Protein AF-A0A1V8RNK0-F1 (afdb_monomer_lite)

Radius of gyration: 39.27 Å; chains: 1; bounding box: 85×107×100 Å

Structure (mmCIF, N/CA/C/O backbone):
data_AF-A0A1V8RNK0-F1
#
_entry.id   AF-A0A1V8RNK0-F1
#
loop_
_atom_site.group_PDB
_atom_site.id
_atom_site.type_symbol
_atom_site.label_atom_id
_atom_site.label_alt_id
_atom_site.label_comp_id
_atom_site.label_asym_id
_atom_site.label_entity_id
_atom_site.label_seq_id
_atom_site.pdbx_PDB_ins_code
_atom_site.Cartn_x
_atom_site.Cartn_y
_atom_site.Cartn_z
_atom_site.occupancy
_atom_site.B_iso_or_equiv
_atom_site.auth_seq_id
_atom_site.auth_comp_id
_atom_site.auth_asym_id
_atom_site.auth_atom_id
_atom_site.pdbx_PDB_model_num
ATOM 1 N N . MET A 1 1 ? 59.308 -22.711 -53.364 1.00 75.75 1 MET A N 1
ATOM 2 C CA . MET A 1 1 ? 58.172 -21.885 -52.917 1.00 75.75 1 MET A CA 1
ATOM 3 C C . MET A 1 1 ? 58.428 -20.463 -53.367 1.00 75.75 1 MET A C 1
ATOM 5 O O . MET A 1 1 ? 59.473 -19.914 -53.031 1.00 75.75 1 MET A O 1
ATOM 9 N N . THR A 1 2 ? 57.539 -19.903 -54.175 1.00 96.06 2 THR A N 1
ATOM 10 C CA . THR A 1 2 ? 57.670 -18.518 -54.645 1.00 96.06 2 THR A CA 1
ATOM 11 C C . THR A 1 2 ? 57.252 -17.533 -53.543 1.00 96.06 2 THR A C 1
ATOM 13 O O . THR A 1 2 ? 56.463 -17.893 -52.664 1.00 96.06 2 THR A O 1
ATOM 16 N N . PRO A 1 3 ? 57.738 -16.277 -53.553 1.00 95.38 3 PRO A N 1
ATOM 17 C CA . PRO A 1 3 ? 57.291 -15.261 -52.595 1.00 95.38 3 PRO A CA 1
ATOM 18 C C . PRO A 1 3 ? 55.763 -15.079 -52.569 1.00 95.38 3 PRO A C 1
ATOM 20 O O . PRO A 1 3 ? 55.179 -14.921 -51.500 1.00 95.38 3 PRO A O 1
ATOM 23 N N . ALA A 1 4 ? 55.105 -15.193 -53.728 1.00 93.94 4 ALA A N 1
ATOM 24 C CA . ALA A 1 4 ? 53.650 -15.112 -53.849 1.00 93.94 4 ALA A CA 1
ATOM 25 C C . ALA A 1 4 ? 52.923 -16.303 -53.196 1.00 93.94 4 ALA A C 1
ATOM 27 O O . ALA A 1 4 ? 51.893 -16.120 -52.551 1.00 93.94 4 ALA A O 1
ATOM 28 N N . GLU A 1 5 ? 53.458 -17.521 -53.316 1.00 94.69 5 GLU A N 1
ATOM 29 C CA . GLU A 1 5 ? 52.923 -18.698 -52.615 1.00 94.69 5 GLU A CA 1
ATOM 30 C C . GLU A 1 5 ? 53.058 -18.563 -51.097 1.00 94.69 5 GLU A C 1
ATOM 32 O O . GLU A 1 5 ? 52.161 -18.971 -50.361 1.00 94.69 5 GLU A O 1
ATOM 37 N N . ARG A 1 6 ? 54.163 -17.974 -50.623 1.00 94.88 6 ARG A N 1
ATOM 38 C CA . ARG A 1 6 ? 54.391 -17.746 -49.192 1.00 94.88 6 ARG A CA 1
ATOM 39 C C . ARG A 1 6 ? 53.397 -16.744 -48.610 1.00 94.88 6 ARG A C 1
ATOM 41 O O . ARG A 1 6 ? 52.863 -17.015 -47.541 1.00 94.88 6 ARG A O 1
ATOM 48 N N . ALA A 1 7 ? 53.113 -15.653 -49.321 1.00 94.00 7 ALA A N 1
ATOM 49 C CA . ALA A 1 7 ? 52.097 -14.681 -48.913 1.00 94.00 7 ALA A CA 1
ATOM 50 C C . ALA A 1 7 ? 50.707 -15.331 -48.791 1.00 94.00 7 ALA A C 1
ATOM 52 O O . ALA A 1 7 ? 50.087 -15.258 -47.739 1.00 94.00 7 ALA A O 1
ATOM 53 N N . ARG A 1 8 ? 50.279 -16.099 -49.805 1.00 95.44 8 ARG A N 1
ATOM 54 C CA . ARG A 1 8 ? 48.985 -16.811 -49.769 1.00 95.44 8 ARG A CA 1
ATOM 55 C C . ARG A 1 8 ? 48.878 -17.816 -48.622 1.00 95.44 8 ARG A C 1
ATOM 57 O O . ARG A 1 8 ? 47.790 -18.028 -48.092 1.00 95.44 8 ARG A O 1
ATOM 64 N N . LEU A 1 9 ? 49.982 -18.478 -48.269 1.00 96.06 9 LEU A N 1
ATOM 65 C CA . LEU A 1 9 ? 50.002 -19.410 -47.143 1.00 96.06 9 LEU A CA 1
ATOM 66 C C . LEU A 1 9 ? 49.824 -18.678 -45.807 1.00 96.06 9 LEU A C 1
ATOM 68 O O . LEU A 1 9 ? 49.093 -19.175 -44.955 1.00 96.06 9 LEU A O 1
ATOM 72 N N . ILE A 1 10 ? 50.464 -17.517 -45.646 1.00 95.94 10 ILE A N 1
ATOM 73 C CA . ILE A 1 10 ? 50.329 -16.676 -44.451 1.00 95.94 10 ILE A CA 1
ATOM 74 C C . ILE A 1 10 ? 48.885 -16.183 -44.328 1.00 95.94 10 ILE A C 1
ATOM 76 O O . ILE A 1 10 ? 48.259 -16.458 -43.310 1.00 95.94 10 ILE A O 1
ATOM 80 N N . ASP A 1 11 ? 48.313 -15.606 -45.388 1.00 96.69 11 ASP A N 1
ATOM 81 C CA . ASP A 1 11 ? 46.926 -15.115 -45.382 1.00 96.69 11 ASP A CA 1
ATOM 82 C C . ASP A 1 11 ? 45.931 -16.224 -45.005 1.00 96.69 11 ASP A C 1
ATOM 84 O O . ASP A 1 11 ? 45.007 -16.026 -44.215 1.00 96.69 11 ASP A O 1
ATOM 88 N N . LYS A 1 12 ? 46.135 -17.436 -45.541 1.00 97.31 12 LYS A N 1
ATOM 89 C CA . LYS A 1 12 ? 45.304 -18.596 -45.208 1.00 97.31 12 LYS A CA 1
ATOM 90 C C . LYS A 1 12 ? 45.423 -18.975 -43.729 1.00 97.31 12 LYS A C 1
ATOM 92 O O . LYS A 1 12 ? 44.409 -19.263 -43.096 1.00 97.31 12 LYS A O 1
ATOM 97 N N . GLN A 1 13 ? 46.638 -18.990 -43.183 1.00 97.31 13 GLN A N 1
ATOM 98 C CA . GLN A 1 13 ? 46.876 -19.318 -41.775 1.00 97.31 13 GLN A CA 1
ATOM 99 C C . GLN A 1 13 ? 46.295 -18.258 -40.836 1.00 97.31 13 GLN A C 1
ATOM 101 O O . GLN A 1 13 ? 45.690 -18.611 -39.823 1.00 97.31 13 GLN A O 1
ATOM 106 N N . GLU A 1 14 ? 46.433 -16.979 -41.181 1.00 97.31 14 GLU A N 1
ATOM 107 C CA . GLU A 1 14 ? 45.861 -15.864 -40.425 1.00 97.31 14 GLU A CA 1
ATOM 108 C C . GLU A 1 14 ? 44.333 -15.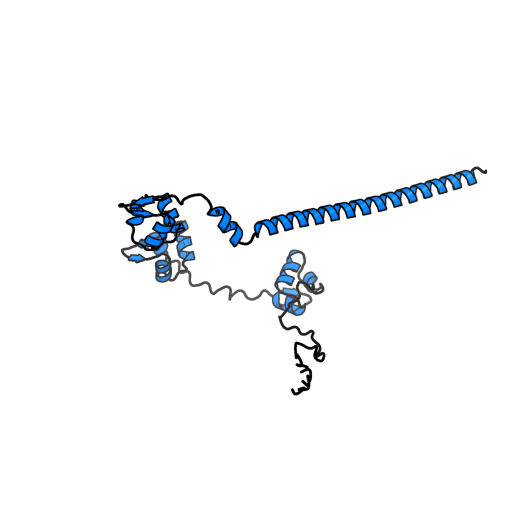936 -40.426 1.00 97.31 14 GLU A C 1
ATOM 110 O O . GLU A 1 14 ? 43.714 -15.928 -39.361 1.00 97.31 14 GLU A O 1
ATOM 115 N N . PHE A 1 15 ? 43.720 -16.155 -41.592 1.00 97.44 15 PHE A N 1
ATOM 116 C CA . PHE A 1 15 ? 42.273 -16.317 -41.703 1.00 97.44 15 PHE A CA 1
ATOM 117 C C . PHE A 1 15 ? 41.748 -17.521 -40.902 1.00 97.44 15 PHE A C 1
ATOM 119 O O . PHE A 1 15 ? 40.730 -17.428 -40.207 1.00 97.44 15 PHE A O 1
ATOM 126 N N . GLU A 1 16 ? 42.441 -18.663 -40.950 1.00 97.56 16 GLU A N 1
ATOM 127 C CA . GLU A 1 16 ? 42.082 -19.845 -40.160 1.00 97.56 16 GLU A CA 1
ATOM 128 C C . GLU A 1 16 ? 42.199 -19.583 -38.649 1.00 97.56 16 GLU A C 1
ATOM 130 O O . GLU A 1 16 ? 41.325 -20.004 -37.876 1.00 97.56 16 GLU A O 1
ATOM 135 N N . ALA A 1 17 ? 43.240 -18.860 -38.225 1.00 97.12 17 ALA A N 1
ATOM 136 C CA . ALA A 1 17 ? 43.447 -18.474 -36.834 1.00 97.12 17 ALA A CA 1
ATOM 137 C C . ALA A 1 17 ? 42.349 -17.519 -36.341 1.00 97.12 17 ALA A C 1
ATOM 139 O O . ALA A 1 17 ? 41.773 -17.751 -35.271 1.00 97.12 17 ALA A O 1
ATOM 140 N N . GLU A 1 18 ? 41.985 -16.511 -37.134 1.00 97.31 18 GLU A N 1
ATOM 141 C CA . GLU A 1 18 ? 40.892 -15.587 -36.825 1.00 97.31 18 GLU A CA 1
ATOM 142 C C . GLU A 1 18 ? 39.548 -16.314 -36.739 1.00 97.31 18 GLU A C 1
ATOM 144 O O . GLU A 1 18 ? 38.825 -16.180 -35.748 1.00 97.31 18 GLU A O 1
ATOM 149 N N . CYS A 1 19 ? 39.238 -17.181 -37.707 1.00 96.81 19 CYS A N 1
ATOM 150 C CA . CYS A 1 19 ? 38.016 -17.986 -37.693 1.00 96.81 19 CYS A CA 1
ATOM 151 C C . CYS A 1 19 ? 37.941 -18.909 -36.468 1.00 96.81 19 CYS A C 1
ATOM 153 O O . CYS A 1 19 ? 36.861 -19.168 -35.926 1.00 96.81 19 CYS A O 1
ATOM 155 N N . LYS A 1 20 ? 39.077 -19.454 -36.019 1.00 97.88 20 LYS A N 1
ATOM 156 C CA . LYS A 1 20 ? 39.148 -20.256 -34.792 1.00 97.88 20 LYS A CA 1
ATOM 157 C C . LYS A 1 20 ? 38.916 -19.393 -33.549 1.00 97.88 20 LYS A C 1
ATOM 159 O O . LYS A 1 20 ? 38.165 -19.813 -32.670 1.00 97.88 20 LYS A O 1
ATOM 164 N N . ALA A 1 21 ? 39.499 -18.196 -33.496 1.00 97.19 21 ALA A N 1
ATOM 165 C CA . ALA A 1 21 ? 39.329 -17.255 -32.390 1.00 97.19 21 ALA A CA 1
ATOM 166 C C . ALA A 1 21 ? 37.891 -16.717 -32.281 1.00 97.19 21 ALA A C 1
ATOM 168 O O . ALA A 1 21 ? 37.350 -16.590 -31.184 1.00 97.19 21 ALA A O 1
ATOM 169 N N . VAL A 1 22 ? 37.230 -16.439 -33.406 1.00 97.88 22 VAL A N 1
ATOM 170 C CA . VAL A 1 22 ? 35.822 -16.011 -33.414 1.00 97.88 22 VAL A CA 1
ATOM 171 C C . VAL A 1 22 ? 34.914 -17.137 -32.919 1.00 97.88 22 VAL A C 1
ATOM 173 O O . VAL A 1 22 ? 34.058 -16.908 -32.062 1.00 97.88 22 VAL A O 1
ATOM 176 N N . ARG A 1 23 ? 35.136 -18.375 -33.384 1.00 97.44 23 ARG A N 1
ATOM 177 C CA . ARG A 1 23 ? 34.375 -19.546 -32.917 1.00 97.44 23 ARG A CA 1
ATOM 178 C C . ARG A 1 23 ? 34.572 -19.810 -31.427 1.00 97.44 23 ARG A C 1
ATOM 180 O O . ARG A 1 23 ? 33.592 -20.074 -30.734 1.00 97.44 23 ARG A O 1
ATOM 187 N N . SER A 1 24 ? 35.799 -19.708 -30.915 1.00 97.31 24 SER A N 1
ATOM 188 C CA . SER A 1 24 ? 36.053 -19.909 -29.484 1.00 97.31 24 SER A CA 1
ATOM 189 C C . SER A 1 24 ? 35.372 -18.841 -28.626 1.00 97.31 24 SER A C 1
ATOM 191 O O . SER A 1 24 ? 34.747 -19.191 -27.627 1.00 97.31 24 SER A O 1
ATOM 193 N N . ARG A 1 25 ? 35.395 -17.568 -29.046 1.00 97.00 25 ARG A N 1
ATOM 194 C CA . ARG A 1 25 ? 34.667 -16.482 -28.364 1.00 97.00 25 ARG A CA 1
ATOM 195 C C . ARG A 1 25 ? 33.159 -16.717 -28.352 1.00 97.00 25 ARG A C 1
ATOM 197 O O . ARG A 1 25 ? 32.531 -16.547 -27.311 1.00 97.00 25 ARG A O 1
ATOM 204 N N . ALA A 1 26 ? 32.581 -17.138 -29.477 1.00 97.25 26 ALA A N 1
ATOM 205 C CA . ALA A 1 26 ? 31.154 -17.443 -29.558 1.00 97.25 26 ALA A CA 1
ATOM 206 C C . ALA A 1 26 ? 30.764 -18.580 -28.597 1.00 97.25 26 ALA A C 1
ATOM 208 O O . ALA A 1 26 ? 29.796 -18.453 -27.847 1.00 97.25 26 ALA A O 1
ATOM 209 N N . LEU A 1 27 ? 31.557 -19.656 -28.549 1.00 97.62 27 LEU A N 1
ATOM 210 C CA . LEU A 1 27 ? 31.326 -20.767 -27.622 1.00 97.62 27 LEU A CA 1
ATOM 211 C C . LEU A 1 27 ? 31.450 -20.326 -26.158 1.00 97.62 27 LEU A C 1
ATOM 213 O O . LEU A 1 27 ? 30.558 -20.617 -25.363 1.00 97.62 27 LEU A O 1
ATOM 217 N N . GLN A 1 28 ? 32.489 -19.565 -25.810 1.00 97.38 28 GLN A N 1
ATOM 218 C CA . GLN A 1 28 ? 32.661 -19.023 -24.457 1.00 97.38 28 GLN A CA 1
ATOM 219 C C . GLN A 1 28 ? 31.480 -18.143 -24.038 1.00 97.38 28 GLN A C 1
ATOM 221 O O . GLN A 1 28 ? 30.968 -18.291 -22.931 1.00 97.38 28 GLN A O 1
ATOM 226 N N . TYR A 1 29 ? 30.993 -17.283 -24.936 1.00 96.50 29 TYR A N 1
ATOM 227 C CA . TYR A 1 29 ? 29.816 -16.457 -24.677 1.00 96.50 29 TYR A CA 1
ATOM 228 C C . TYR A 1 29 ? 28.575 -17.312 -24.389 1.00 96.50 29 TYR A C 1
ATOM 230 O O . TYR A 1 29 ? 27.870 -17.070 -23.408 1.00 96.50 29 TYR A O 1
ATOM 238 N N . THR A 1 30 ? 28.320 -18.352 -25.191 1.00 96.44 30 THR A N 1
ATOM 239 C CA . THR A 1 30 ? 27.173 -19.247 -24.956 1.00 96.44 30 THR A CA 1
ATOM 240 C C . THR A 1 30 ? 27.276 -19.994 -23.626 1.00 96.44 30 THR A C 1
ATOM 242 O O . THR A 1 30 ? 26.285 -20.076 -22.903 1.00 96.44 30 THR A O 1
ATOM 245 N N . GLN A 1 31 ? 28.471 -20.466 -23.257 1.00 96.50 31 GLN A N 1
ATOM 246 C CA . GLN A 1 31 ? 28.714 -21.129 -21.974 1.00 96.50 31 GLN A CA 1
ATOM 247 C C . GLN A 1 31 ? 28.490 -20.174 -20.801 1.00 96.50 31 GLN A C 1
ATOM 249 O O . GLN A 1 31 ? 27.798 -20.523 -19.847 1.00 96.50 31 GLN A O 1
ATOM 254 N N . GLN A 1 32 ? 29.002 -18.945 -20.895 1.00 96.12 32 GLN A N 1
ATOM 255 C CA . GLN A 1 32 ? 28.801 -17.924 -19.869 1.00 96.12 32 GLN A CA 1
ATOM 256 C C . GLN A 1 32 ? 27.315 -17.583 -19.696 1.00 96.12 32 GLN A C 1
ATOM 258 O O . GLN A 1 32 ? 26.835 -17.478 -18.570 1.00 96.12 32 GLN A O 1
ATOM 263 N N . ARG A 1 33 ? 26.563 -17.457 -20.796 1.00 96.12 33 ARG A N 1
ATOM 264 C CA . ARG A 1 33 ? 25.113 -17.211 -20.753 1.00 96.12 33 ARG A CA 1
ATOM 265 C C . ARG A 1 33 ? 24.346 -18.366 -20.113 1.00 96.12 33 ARG A C 1
ATOM 267 O O . ARG A 1 33 ? 23.458 -18.115 -19.305 1.00 96.12 33 ARG A O 1
ATOM 274 N N . GLN A 1 34 ? 24.696 -19.610 -20.435 1.00 95.69 34 GLN A N 1
ATOM 275 C CA . GLN A 1 34 ? 24.091 -20.785 -19.800 1.00 95.69 34 GLN A CA 1
ATOM 276 C C . GLN A 1 34 ? 24.391 -20.835 -18.300 1.00 95.69 34 GLN A C 1
ATOM 278 O O . GLN A 1 34 ? 23.498 -21.135 -17.512 1.00 95.69 34 GLN A O 1
ATOM 283 N N . GLN A 1 35 ? 25.622 -20.512 -17.904 1.00 95.25 35 GLN A N 1
ATOM 284 C CA . GLN A 1 35 ? 26.023 -20.475 -16.502 1.00 95.25 35 GLN A CA 1
ATOM 285 C C . GLN A 1 35 ? 25.247 -19.404 -15.721 1.00 95.25 35 GLN A C 1
ATOM 287 O O . GLN A 1 35 ? 24.684 -19.706 -14.674 1.00 95.25 35 GLN A O 1
ATOM 292 N N . GLN A 1 36 ? 25.126 -18.193 -16.274 1.00 94.00 36 GLN A N 1
ATOM 293 C CA . GLN A 1 36 ? 24.323 -17.119 -15.677 1.00 94.00 36 GLN A CA 1
ATOM 294 C C . GLN A 1 36 ? 22.853 -17.517 -15.503 1.00 94.00 36 GLN A C 1
ATOM 296 O O . GLN A 1 36 ? 22.253 -17.214 -14.474 1.00 94.00 36 GLN A O 1
ATOM 301 N N . GLU A 1 37 ? 22.261 -18.201 -16.486 1.00 91.06 37 GLU A N 1
ATOM 302 C CA . GLU A 1 37 ? 20.865 -18.632 -16.376 1.00 91.06 37 GLU A CA 1
ATOM 303 C C . GLU A 1 37 ? 20.694 -19.740 -15.332 1.00 91.06 37 GLU A C 1
ATOM 305 O O . GLU A 1 37 ? 19.738 -19.708 -14.564 1.00 91.06 37 GLU A O 1
ATOM 310 N N . ARG A 1 38 ? 21.647 -20.678 -15.235 1.00 93.19 38 ARG A N 1
ATOM 311 C CA . ARG A 1 38 ? 21.655 -21.695 -14.170 1.00 93.19 38 ARG A CA 1
ATOM 312 C C . ARG A 1 38 ? 21.719 -21.059 -12.786 1.00 93.19 38 ARG A C 1
ATOM 314 O O . ARG A 1 38 ? 20.926 -21.420 -11.924 1.00 93.19 38 ARG A O 1
ATOM 321 N N . GLU A 1 39 ? 22.608 -20.089 -12.589 1.00 92.38 39 GLU A N 1
ATOM 322 C CA . GLU A 1 39 ? 22.730 -19.354 -11.323 1.00 92.38 39 GLU A CA 1
ATOM 323 C C . GLU A 1 39 ? 21.450 -18.578 -10.992 1.00 92.38 39 GLU A C 1
ATOM 325 O O . GLU A 1 39 ? 20.991 -18.582 -9.851 1.00 92.38 39 GLU A O 1
ATOM 330 N N . ARG A 1 40 ? 20.824 -17.959 -11.998 1.00 92.06 40 ARG A N 1
ATOM 331 C CA . ARG A 1 40 ? 19.547 -17.253 -11.848 1.00 92.06 40 ARG A CA 1
ATOM 332 C C . ARG A 1 40 ? 18.412 -18.200 -11.451 1.00 92.06 40 ARG A C 1
ATOM 334 O O . ARG A 1 40 ? 17.649 -17.867 -10.548 1.00 92.06 40 ARG A O 1
ATOM 341 N N . VAL A 1 41 ? 18.298 -19.360 -12.099 1.00 89.19 41 VAL A N 1
ATOM 342 C CA . VAL A 1 41 ? 17.289 -20.379 -11.765 1.00 89.19 41 VAL A CA 1
ATOM 343 C C . VAL A 1 41 ? 17.527 -20.925 -10.359 1.00 89.19 41 VAL A C 1
ATOM 345 O O . VAL A 1 41 ? 16.598 -20.937 -9.558 1.00 89.19 41 VAL A O 1
ATOM 348 N N . GLN A 1 42 ? 18.771 -21.259 -10.013 1.00 89.69 42 GLN A N 1
ATOM 349 C CA . GLN A 1 42 ? 19.124 -21.747 -8.680 1.00 89.69 42 GLN A CA 1
ATOM 350 C C . GLN A 1 42 ? 18.826 -20.708 -7.586 1.00 89.69 42 GLN A C 1
ATOM 352 O O . GLN A 1 42 ? 18.330 -21.051 -6.514 1.00 89.69 42 GLN A O 1
ATOM 357 N N . ALA A 1 43 ? 19.080 -19.423 -7.849 1.00 82.75 43 ALA A N 1
ATOM 358 C CA . ALA A 1 43 ? 18.719 -18.350 -6.927 1.00 82.75 43 ALA A CA 1
ATOM 359 C C . ALA A 1 43 ? 17.197 -18.266 -6.719 1.00 82.75 43 ALA A C 1
ATOM 361 O O . ALA A 1 43 ? 16.743 -18.077 -5.590 1.00 82.75 43 ALA A O 1
ATOM 362 N N . ILE A 1 44 ? 16.406 -18.445 -7.782 1.00 80.19 44 ILE A N 1
ATOM 363 C CA . ILE A 1 44 ? 14.941 -18.489 -7.690 1.00 80.19 44 ILE A CA 1
ATOM 364 C C . ILE A 1 44 ? 14.489 -19.704 -6.870 1.00 80.19 44 ILE A C 1
ATOM 366 O O . ILE A 1 44 ? 13.674 -19.536 -5.966 1.00 80.19 44 ILE A O 1
ATOM 370 N N . GLU A 1 45 ? 15.042 -20.892 -7.114 1.00 77.69 45 GLU A N 1
ATOM 371 C CA . GLU A 1 45 ? 14.729 -22.112 -6.354 1.00 77.69 45 GLU A CA 1
ATOM 372 C C . GLU A 1 45 ? 15.017 -21.942 -4.854 1.00 77.69 45 GLU A C 1
ATOM 374 O O . GLU A 1 45 ? 14.138 -22.173 -4.028 1.00 77.69 45 GLU A O 1
ATOM 379 N N . LEU A 1 46 ? 16.180 -21.392 -4.487 1.00 72.69 46 LEU A N 1
ATOM 380 C CA . LEU A 1 46 ? 16.522 -21.106 -3.086 1.00 72.69 46 LEU A CA 1
ATOM 381 C C . LEU A 1 46 ? 15.574 -20.086 -2.433 1.00 72.69 46 LEU A C 1
ATOM 383 O O . LEU A 1 46 ? 15.292 -20.161 -1.232 1.00 72.69 46 LEU A O 1
ATOM 387 N N . THR A 1 47 ? 15.077 -19.108 -3.194 1.00 68.12 47 THR A N 1
ATOM 388 C CA . THR A 1 47 ? 14.055 -18.181 -2.684 1.00 68.12 47 THR A CA 1
ATOM 389 C C . THR A 1 47 ? 12.687 -18.846 -2.555 1.00 68.12 47 THR A C 1
ATOM 391 O O . THR A 1 47 ? 11.988 -18.587 -1.576 1.00 68.12 47 THR A O 1
ATOM 394 N N . ALA A 1 48 ? 12.322 -19.735 -3.481 1.00 62.19 48 ALA A N 1
ATOM 395 C CA . ALA A 1 48 ? 11.081 -20.497 -3.428 1.00 62.19 48 ALA A CA 1
ATOM 396 C C . ALA A 1 48 ? 11.068 -21.448 -2.223 1.00 62.19 48 ALA A C 1
ATOM 398 O O . ALA A 1 48 ? 10.094 -21.451 -1.473 1.00 62.19 48 ALA A O 1
ATOM 399 N N . ASP A 1 49 ? 12.170 -22.145 -1.948 1.00 59.41 49 ASP A N 1
ATOM 400 C CA . ASP A 1 49 ? 12.305 -23.018 -0.778 1.00 59.41 49 ASP A CA 1
ATOM 401 C C . ASP A 1 49 ? 12.234 -22.234 0.543 1.00 59.41 49 ASP A C 1
ATOM 403 O O . ASP A 1 49 ? 11.591 -22.670 1.502 1.00 59.41 49 ASP A O 1
ATOM 407 N N . ASN A 1 50 ? 12.804 -21.024 0.595 1.00 59.03 50 ASN A N 1
ATOM 408 C CA . ASN A 1 50 ? 12.656 -20.131 1.751 1.00 59.03 50 ASN A CA 1
ATOM 409 C C . ASN A 1 50 ? 11.206 -19.650 1.954 1.00 59.03 50 ASN A C 1
ATOM 411 O O . ASN A 1 50 ? 10.747 -19.527 3.095 1.00 59.03 50 ASN A O 1
ATOM 415 N N . ILE A 1 51 ? 10.465 -19.405 0.869 1.00 57.22 51 ILE A N 1
ATOM 416 C CA . ILE A 1 51 ? 9.039 -19.043 0.919 1.00 57.22 51 ILE A CA 1
ATOM 417 C C . ILE A 1 51 ? 8.197 -20.246 1.374 1.00 57.22 51 ILE A C 1
ATOM 419 O O . ILE A 1 51 ? 7.316 -20.096 2.225 1.00 57.22 51 ILE A O 1
ATOM 423 N N . ILE A 1 52 ? 8.502 -21.449 0.882 1.00 55.75 52 ILE A N 1
ATOM 424 C CA . ILE A 1 52 ? 7.820 -22.695 1.257 1.00 55.75 52 ILE A CA 1
ATOM 425 C C . ILE A 1 52 ? 8.070 -23.026 2.738 1.00 55.75 52 ILE A C 1
ATOM 427 O O . ILE A 1 52 ? 7.123 -23.340 3.462 1.00 55.75 52 ILE A O 1
ATOM 431 N N . HIS A 1 53 ? 9.291 -22.844 3.254 1.00 51.59 53 HIS A N 1
ATOM 432 C CA . HIS A 1 53 ? 9.583 -23.031 4.682 1.00 51.59 53 HIS A CA 1
ATOM 433 C C . HIS A 1 53 ? 8.869 -22.021 5.599 1.00 51.59 53 HIS A C 1
ATOM 435 O O . HIS A 1 53 ? 8.534 -22.351 6.744 1.00 51.59 53 HIS A O 1
ATOM 441 N N . HIS A 1 54 ? 8.556 -20.814 5.114 1.00 52.03 54 HIS A N 1
ATOM 442 C CA . HIS A 1 54 ? 7.720 -19.863 5.856 1.00 52.03 54 HIS A CA 1
ATOM 443 C C . HIS A 1 54 ? 6.251 -20.310 5.964 1.00 52.03 54 HIS A C 1
ATOM 445 O O . HIS A 1 54 ? 5.578 -19.962 6.943 1.00 52.03 54 HIS A O 1
ATOM 451 N N . ASN A 1 55 ? 5.800 -21.184 5.061 1.00 53.44 55 ASN A N 1
ATOM 452 C CA . ASN A 1 55 ? 4.475 -21.808 5.030 1.00 53.44 55 ASN A CA 1
ATOM 453 C C . ASN A 1 55 ? 4.438 -23.226 5.633 1.00 53.44 55 ASN A C 1
ATOM 455 O O . ASN A 1 55 ? 3.627 -24.059 5.236 1.00 53.44 55 ASN A O 1
ATOM 459 N N . MET A 1 56 ? 5.259 -23.508 6.654 1.00 47.44 56 MET A N 1
ATOM 460 C CA . MET A 1 56 ? 5.045 -24.697 7.492 1.00 47.44 56 MET A CA 1
ATOM 461 C C . MET A 1 56 ? 3.593 -24.748 8.028 1.00 47.44 56 MET A C 1
ATOM 463 O O . MET A 1 56 ? 3.121 -23.722 8.544 1.00 47.44 56 MET A O 1
ATOM 467 N N . PRO A 1 57 ? 2.915 -25.915 7.968 1.00 50.47 57 PRO A N 1
ATOM 468 C CA . PRO A 1 57 ? 1.520 -26.074 8.375 1.00 50.47 57 PRO A CA 1
ATOM 469 C C . PRO A 1 57 ? 1.325 -25.664 9.839 1.00 50.47 57 PRO A C 1
ATOM 471 O O . PRO A 1 57 ? 2.142 -25.978 10.712 1.00 50.47 57 PRO A O 1
ATOM 474 N N . ALA A 1 58 ? 0.243 -24.926 10.099 1.00 54.25 58 ALA A N 1
ATOM 475 C CA . ALA A 1 58 ? -0.031 -24.272 11.381 1.00 54.25 58 ALA A CA 1
ATOM 476 C C . ALA A 1 58 ? 0.052 -25.230 12.590 1.00 54.25 58 ALA A C 1
ATOM 478 O O . ALA A 1 58 ? 0.556 -24.841 13.646 1.00 54.25 58 ALA A O 1
ATOM 479 N N . GLU A 1 59 ? -0.307 -26.503 12.402 1.00 51.66 59 GLU A N 1
ATOM 480 C CA . GLU A 1 59 ? -0.284 -27.543 13.440 1.00 51.66 59 GLU A CA 1
ATOM 481 C C . GLU A 1 59 ? 1.106 -27.820 14.037 1.00 51.66 59 GLU A C 1
ATOM 483 O O . GLU A 1 59 ? 1.220 -28.139 15.224 1.00 51.66 59 GLU A O 1
ATOM 488 N N . GLN A 1 60 ? 2.191 -27.676 13.265 1.00 52.50 60 GLN A N 1
ATOM 489 C CA . GLN A 1 60 ? 3.548 -27.903 13.784 1.00 52.50 60 GLN A CA 1
ATOM 490 C C . GLN A 1 60 ? 4.128 -26.664 14.485 1.00 52.50 60 GLN A C 1
ATOM 492 O O . GLN A 1 60 ? 4.919 -26.795 15.426 1.00 52.50 60 GLN A O 1
ATOM 497 N N . LYS A 1 61 ? 3.715 -25.452 14.085 1.00 50.25 61 LYS A N 1
ATOM 498 C CA . LYS A 1 61 ? 4.122 -24.199 14.751 1.00 50.25 61 LYS A CA 1
ATOM 499 C C . LYS A 1 61 ? 3.482 -24.058 16.136 1.00 50.25 61 LYS A C 1
ATOM 501 O O . LYS A 1 61 ? 4.124 -23.536 17.050 1.00 50.25 61 LYS A O 1
ATOM 506 N N . GLU A 1 62 ? 2.262 -24.554 16.317 1.00 52.00 62 GLU A N 1
ATOM 507 C CA . GLU A 1 62 ? 1.529 -24.466 17.584 1.00 52.00 62 GLU A CA 1
ATOM 508 C C . GLU A 1 62 ? 2.097 -25.409 18.660 1.00 52.00 62 GLU A C 1
ATOM 510 O O . GLU A 1 62 ? 2.313 -24.997 19.804 1.00 52.00 62 GLU A O 1
ATOM 515 N N . LYS A 1 63 ? 2.504 -26.628 18.272 1.00 52.81 63 LYS A N 1
ATOM 516 C CA . LYS A 1 63 ? 3.145 -27.596 19.184 1.00 52.81 63 LYS A CA 1
ATOM 517 C C . LYS A 1 63 ? 4.504 -27.130 19.726 1.00 52.81 63 LYS A C 1
ATOM 519 O O . LYS A 1 63 ? 4.847 -27.465 20.856 1.00 52.81 63 LYS A O 1
ATOM 524 N N . ARG A 1 64 ? 5.272 -26.319 18.981 1.00 52.66 64 ARG A N 1
ATOM 525 C CA . ARG A 1 64 ? 6.594 -25.823 19.433 1.00 52.66 64 ARG A CA 1
ATOM 526 C C . ARG A 1 64 ? 6.524 -24.563 20.303 1.00 52.66 64 ARG A C 1
ATOM 528 O O . ARG A 1 64 ? 7.423 -24.353 21.113 1.00 52.66 64 ARG A O 1
ATOM 535 N N . ARG A 1 65 ? 5.482 -23.730 20.178 1.00 54.34 65 ARG A N 1
ATOM 536 C CA . ARG A 1 65 ? 5.351 -22.487 20.973 1.00 54.34 65 ARG A CA 1
ATOM 537 C C . ARG A 1 65 ? 4.811 -22.720 22.390 1.00 54.34 65 ARG A C 1
ATOM 539 O O . ARG A 1 65 ? 5.097 -21.912 23.269 1.00 54.34 65 ARG A O 1
ATOM 546 N N . ASN A 1 66 ? 4.112 -23.833 22.624 1.00 53.34 66 ASN A N 1
ATOM 547 C CA . ASN A 1 66 ? 3.446 -24.127 23.901 1.00 53.34 66 ASN A CA 1
ATOM 548 C C . ASN A 1 66 ? 4.174 -25.129 24.815 1.00 53.34 66 ASN A C 1
ATOM 550 O O . ASN A 1 66 ? 3.738 -25.348 25.942 1.00 53.34 66 ASN A O 1
ATOM 554 N N . ALA A 1 67 ? 5.296 -25.714 24.395 1.00 50.69 67 ALA A N 1
ATOM 555 C CA . ALA A 1 67 ? 5.891 -26.858 25.093 1.00 50.69 67 ALA A CA 1
ATOM 556 C C . ALA A 1 67 ? 6.793 -26.527 26.307 1.00 50.69 67 ALA A C 1
ATOM 558 O O . ALA A 1 67 ? 7.608 -27.362 26.687 1.00 50.69 67 ALA A O 1
ATOM 559 N N . GLY A 1 68 ? 6.690 -25.356 26.955 1.00 55.91 68 GLY A N 1
ATOM 560 C CA . GLY A 1 68 ? 7.521 -25.164 28.161 1.00 55.91 68 GLY A CA 1
ATOM 561 C C . GLY A 1 68 ? 7.440 -23.870 28.963 1.00 55.91 68 GLY A C 1
ATOM 562 O O . GLY A 1 68 ? 7.925 -23.848 30.093 1.00 55.91 68 GLY A O 1
ATOM 563 N N . ARG A 1 69 ? 6.829 -22.788 28.466 1.00 59.03 69 ARG A N 1
ATOM 564 C CA . ARG A 1 69 ? 6.643 -21.577 29.286 1.00 59.03 69 ARG A CA 1
ATOM 565 C C . ARG A 1 69 ? 5.243 -21.559 29.876 1.00 59.03 69 ARG A C 1
ATOM 567 O O . ARG A 1 69 ? 4.277 -21.278 29.175 1.00 59.03 69 ARG A O 1
ATOM 574 N N . LYS A 1 70 ? 5.143 -21.827 31.182 1.00 69.62 70 LYS A N 1
ATOM 575 C CA . LYS A 1 70 ? 3.916 -21.573 31.947 1.00 69.62 70 LYS A CA 1
ATOM 576 C C . LYS A 1 70 ? 3.526 -20.107 31.741 1.00 69.62 70 LYS A C 1
ATOM 578 O O . LYS A 1 70 ? 4.347 -19.214 31.952 1.00 69.62 70 LYS A O 1
ATOM 583 N N . ALA A 1 71 ? 2.299 -19.865 31.286 1.00 73.62 71 ALA A N 1
ATOM 584 C CA . ALA A 1 71 ? 1.805 -18.515 31.056 1.00 73.62 71 ALA A CA 1
ATOM 585 C C . ALA A 1 71 ? 1.874 -17.703 32.360 1.00 73.62 71 ALA A C 1
ATOM 587 O O . ALA A 1 71 ? 1.432 -18.169 33.412 1.00 73.62 71 ALA A O 1
ATOM 588 N N . LYS A 1 72 ? 2.442 -16.492 32.293 1.00 83.62 72 LYS A N 1
ATOM 589 C CA . LYS A 1 72 ? 2.563 -15.597 33.450 1.00 83.62 72 LYS A CA 1
ATOM 590 C C . LYS A 1 72 ? 1.166 -15.273 33.991 1.00 83.62 72 LYS A C 1
ATOM 592 O O . LYS A 1 72 ? 0.305 -14.796 33.250 1.00 83.62 72 LYS A O 1
ATOM 597 N N . GLN A 1 73 ? 0.946 -15.568 35.269 1.00 90.19 73 GLN A N 1
ATOM 598 C CA . GLN A 1 73 ? -0.304 -15.262 35.958 1.00 90.19 73 GLN A CA 1
ATOM 599 C C . GLN A 1 73 ? -0.245 -13.864 36.571 1.00 90.19 73 GLN A C 1
ATOM 601 O O . GLN A 1 73 ? 0.814 -13.396 36.989 1.00 90.19 73 GLN A O 1
ATOM 606 N N . HIS A 1 74 ? -1.396 -13.207 36.608 1.00 89.69 74 HIS A N 1
ATOM 607 C CA . HIS A 1 74 ? -1.587 -11.899 37.207 1.00 89.69 74 HIS A CA 1
ATOM 608 C C . HIS A 1 74 ? -2.724 -11.980 38.222 1.00 89.69 74 HIS A C 1
ATOM 610 O O . HIS A 1 74 ? -3.831 -12.412 37.882 1.00 89.69 74 HIS A O 1
ATOM 616 N N . THR A 1 75 ? -2.436 -11.569 39.454 1.00 93.31 75 THR A N 1
ATOM 617 C CA . THR A 1 75 ? -3.372 -11.608 40.579 1.00 93.31 75 THR A CA 1
ATOM 618 C C . THR A 1 75 ? -3.990 -10.235 40.800 1.00 93.31 75 THR A C 1
ATOM 620 O O . THR A 1 75 ? -3.268 -9.255 40.973 1.00 93.31 75 THR A O 1
ATOM 623 N N . VAL A 1 76 ? -5.320 -10.164 40.813 1.00 89.38 76 VAL A N 1
ATOM 624 C CA . VAL A 1 76 ? -6.094 -8.975 41.204 1.00 89.38 76 VAL A CA 1
ATOM 625 C C . VAL A 1 76 ? -7.240 -9.439 42.093 1.00 89.38 76 VAL A C 1
ATOM 627 O O . VAL A 1 76 ? -7.929 -10.396 41.748 1.00 89.38 76 VAL A O 1
ATOM 630 N N . ASN A 1 77 ? -7.429 -8.785 43.243 1.00 84.19 77 ASN A N 1
ATOM 631 C CA . ASN A 1 77 ? -8.492 -9.094 44.211 1.00 84.19 77 ASN A CA 1
ATOM 632 C C . ASN A 1 77 ? -8.554 -10.584 44.610 1.00 84.19 77 ASN A C 1
ATOM 634 O O . ASN A 1 77 ? -9.627 -11.172 44.690 1.00 84.19 77 ASN A O 1
ATOM 638 N N . GLY A 1 78 ? -7.393 -11.221 44.801 1.00 85.75 78 GLY A N 1
ATOM 639 C CA . GLY A 1 78 ? -7.295 -12.636 45.185 1.00 85.75 78 GLY A CA 1
ATOM 640 C C . GLY A 1 78 ? -7.522 -13.642 44.049 1.00 85.75 78 GLY A C 1
ATOM 641 O O . GLY A 1 78 ? -7.352 -14.839 44.257 1.00 85.75 78 GLY A O 1
ATOM 642 N N . VAL A 1 79 ? -7.843 -13.185 42.836 1.00 87.94 79 VAL A N 1
ATOM 643 C CA . VAL A 1 79 ? -8.039 -14.047 41.665 1.00 87.94 79 VAL A CA 1
ATOM 644 C C . VAL A 1 79 ? -6.801 -13.986 40.773 1.00 87.94 79 VAL A C 1
ATOM 646 O O . VAL A 1 79 ? -6.415 -12.913 40.314 1.00 87.94 79 VAL A O 1
ATOM 649 N N . SER A 1 80 ? -6.182 -15.137 40.503 1.00 91.19 80 SER A N 1
ATOM 650 C CA . SER A 1 80 ? -5.022 -15.264 39.608 1.00 91.19 80 SER A CA 1
ATOM 651 C C . SER A 1 80 ? -5.441 -15.826 38.252 1.00 91.19 80 SER A C 1
ATOM 653 O O . SER A 1 80 ? -5.909 -16.959 38.161 1.00 91.19 80 SER A O 1
ATOM 655 N N . ARG A 1 81 ? -5.261 -15.049 37.180 1.00 92.06 81 ARG A N 1
ATOM 656 C CA . ARG A 1 81 ? -5.536 -15.474 35.793 1.00 92.06 81 ARG A CA 1
ATOM 657 C C . ARG A 1 81 ? -4.387 -15.074 34.874 1.00 92.06 81 ARG A C 1
ATOM 659 O O . ARG A 1 81 ? -3.605 -14.177 35.185 1.00 92.06 81 ARG A O 1
ATOM 666 N N . THR A 1 82 ? -4.270 -15.728 33.723 1.00 93.12 82 THR A N 1
ATOM 667 C CA . THR A 1 82 ? -3.426 -15.220 32.630 1.00 93.12 82 THR A CA 1
ATOM 668 C C . THR A 1 82 ? -4.036 -13.930 32.075 1.00 93.12 82 THR A C 1
ATOM 670 O O . THR A 1 82 ? -5.223 -13.674 32.269 1.00 93.12 82 THR A O 1
ATOM 673 N N . LEU A 1 83 ? -3.261 -13.115 31.352 1.00 92.38 83 LEU A N 1
ATOM 674 C CA . LEU A 1 83 ? -3.828 -11.941 30.670 1.00 92.38 83 LEU A CA 1
ATOM 675 C C . LEU A 1 83 ? -4.961 -12.326 29.711 1.00 92.38 83 LEU A C 1
ATOM 677 O O . LEU A 1 83 ? -5.966 -11.631 29.658 1.00 92.38 83 LEU A O 1
ATOM 681 N N . GLN A 1 84 ? -4.837 -13.459 29.014 1.00 87.75 84 GLN A N 1
ATOM 682 C CA . GLN A 1 84 ? -5.925 -13.985 28.191 1.00 87.75 84 GLN A CA 1
ATOM 683 C C . GLN A 1 84 ? -7.170 -14.275 29.041 1.00 87.75 84 GLN A C 1
ATOM 685 O O . GLN A 1 84 ? -8.238 -13.757 28.746 1.00 87.75 84 GLN A O 1
ATOM 690 N N . GLY A 1 85 ? -7.017 -14.986 30.162 1.00 87.62 85 GLY A N 1
ATOM 691 C CA . GLY A 1 85 ? -8.136 -15.283 31.057 1.00 87.62 85 GLY A CA 1
ATOM 692 C C . GLY A 1 85 ? -8.765 -14.043 31.705 1.00 87.62 85 GLY A C 1
ATOM 693 O O . GLY A 1 85 ? -9.951 -14.063 32.025 1.00 87.62 85 GLY A O 1
ATOM 694 N N . TRP A 1 86 ? -8.002 -12.961 31.894 1.00 91.19 86 TRP A N 1
ATOM 695 C CA . TRP A 1 86 ? -8.544 -11.657 32.290 1.00 91.19 86 TRP A CA 1
ATOM 696 C C . TRP A 1 86 ? -9.320 -10.982 31.159 1.00 91.19 86 TRP A C 1
ATOM 698 O O . TRP A 1 86 ? -10.361 -10.391 31.422 1.00 91.19 86 TRP A O 1
ATOM 708 N N . ALA A 1 87 ? -8.850 -11.074 29.914 1.00 88.38 87 ALA A N 1
ATOM 709 C CA . ALA A 1 87 ? -9.552 -10.526 28.756 1.00 88.38 87 ALA A CA 1
ATOM 710 C C . ALA A 1 87 ? -10.911 -11.218 28.563 1.00 88.38 87 ALA A C 1
ATOM 712 O O . ALA A 1 87 ? -11.931 -10.538 28.455 1.00 88.38 87 ALA A O 1
ATOM 713 N N . ASP A 1 88 ? -10.922 -12.551 28.653 1.00 84.19 88 ASP A N 1
ATOM 714 C CA . ASP A 1 88 ? -12.132 -13.370 28.549 1.00 84.19 88 ASP A CA 1
ATOM 715 C C . ASP A 1 88 ? -13.114 -13.058 29.693 1.00 84.19 88 ASP A C 1
ATOM 717 O O . ASP A 1 88 ? -14.298 -12.836 29.451 1.00 84.19 88 ASP A O 1
ATOM 721 N N . HIS A 1 89 ? -12.623 -12.945 30.936 1.00 84.88 89 HIS A N 1
ATOM 722 C CA . HIS A 1 89 ? -13.443 -12.568 32.097 1.00 84.88 89 HIS A CA 1
ATOM 723 C C . HIS A 1 89 ? -14.068 -11.171 31.961 1.00 84.88 89 HIS A C 1
ATOM 725 O O . HIS A 1 89 ? -15.180 -10.936 32.425 1.00 84.88 89 HIS A O 1
ATOM 731 N N . LEU A 1 90 ? -13.354 -10.231 31.338 1.00 84.31 90 LEU A N 1
ATOM 732 C CA . LEU A 1 90 ? -13.821 -8.861 31.117 1.00 84.31 90 LEU A CA 1
ATOM 733 C C . LEU A 1 90 ? -14.644 -8.703 29.828 1.00 84.31 90 LEU A C 1
ATOM 735 O O . LEU A 1 90 ? -15.094 -7.594 29.541 1.00 84.31 90 LEU A O 1
ATOM 739 N N . GLY A 1 91 ? -14.813 -9.763 29.030 1.00 82.88 91 GLY A N 1
ATOM 740 C CA . GLY A 1 91 ? -15.523 -9.703 27.750 1.00 82.88 91 GLY A CA 1
ATOM 741 C C . GLY A 1 91 ? -14.868 -8.772 26.721 1.00 82.88 91 GLY A C 1
ATOM 742 O O . GLY A 1 91 ? -15.554 -8.201 25.872 1.00 82.88 91 GLY A O 1
ATOM 743 N N . ILE A 1 92 ? -13.549 -8.569 26.799 1.00 84.81 92 ILE A N 1
ATOM 744 C CA . ILE A 1 92 ? -12.781 -7.724 25.873 1.00 84.81 92 ILE A CA 1
ATOM 745 C C . ILE A 1 92 ? -11.717 -8.547 25.154 1.00 84.81 92 ILE A C 1
ATOM 747 O O . ILE A 1 92 ? -11.265 -9.576 25.640 1.00 84.81 92 ILE A O 1
ATOM 751 N N . THR A 1 93 ? -11.260 -8.075 23.994 1.00 87.50 93 THR A N 1
ATOM 752 C CA . THR A 1 93 ? -10.160 -8.755 23.297 1.00 87.50 93 THR A CA 1
ATOM 753 C C . THR A 1 93 ? -8.850 -8.624 24.079 1.00 87.50 93 THR A C 1
ATOM 755 O O . THR A 1 93 ? -8.604 -7.603 24.733 1.00 87.50 93 THR A O 1
ATOM 758 N N . TYR A 1 94 ? -7.961 -9.612 23.935 1.00 89.19 94 TYR A N 1
ATOM 759 C CA . TYR A 1 94 ? -6.600 -9.554 24.480 1.00 89.19 94 TYR A CA 1
ATOM 760 C C . TYR A 1 94 ? -5.879 -8.255 24.095 1.00 89.19 94 TYR A C 1
ATOM 762 O O . TYR A 1 94 ? -5.253 -7.614 24.936 1.00 89.19 94 TYR A O 1
ATOM 770 N N . GLN A 1 95 ? -6.028 -7.810 22.842 1.00 88.31 95 GLN A N 1
ATOM 771 C CA . GLN A 1 95 ? -5.404 -6.584 22.343 1.00 88.31 95 GLN A CA 1
ATOM 772 C C . GLN A 1 95 ? -5.943 -5.328 23.043 1.00 88.31 95 GLN A C 1
ATOM 774 O O . GLN A 1 95 ? -5.181 -4.409 23.358 1.00 88.31 95 GLN A O 1
ATOM 779 N N . THR A 1 96 ? -7.249 -5.282 23.319 1.00 85.19 96 THR A N 1
ATOM 780 C CA . THR A 1 96 ? -7.867 -4.204 24.101 1.00 85.19 96 THR A CA 1
ATOM 781 C C . THR A 1 96 ? -7.311 -4.181 25.523 1.00 85.19 96 THR A C 1
ATOM 783 O O . THR A 1 96 ? -6.907 -3.115 25.988 1.00 85.19 96 THR A O 1
ATOM 786 N N . LEU A 1 97 ? -7.225 -5.338 26.191 1.00 89.69 97 LEU A N 1
ATOM 787 C CA . LEU A 1 97 ? -6.630 -5.450 27.527 1.00 89.69 97 LEU A CA 1
ATOM 788 C C . LEU A 1 97 ? -5.160 -5.002 27.523 1.00 89.69 97 LEU A C 1
ATOM 790 O O . LEU A 1 97 ? -4.770 -4.162 28.329 1.00 89.69 97 LEU A O 1
ATOM 794 N N . HIS A 1 98 ? -4.365 -5.491 26.570 1.00 90.31 98 HIS A N 1
ATOM 795 C CA . HIS A 1 98 ? -2.955 -5.135 26.414 1.00 90.31 98 HIS A CA 1
ATOM 796 C C . HIS A 1 98 ? -2.759 -3.627 26.186 1.00 90.31 98 HIS A C 1
ATOM 798 O O . HIS A 1 98 ? -1.847 -3.021 26.740 1.00 90.31 98 HIS A O 1
ATOM 804 N N . THR A 1 99 ? -3.637 -2.994 25.405 1.00 88.12 99 THR A N 1
ATOM 805 C CA . THR A 1 99 ? -3.590 -1.544 25.162 1.00 88.12 99 THR A CA 1
ATOM 806 C C . THR A 1 99 ? -3.919 -0.752 26.426 1.00 88.12 99 THR A C 1
ATOM 808 O O . THR A 1 99 ? -3.234 0.224 26.719 1.00 88.12 99 THR A O 1
ATOM 811 N N . ARG A 1 100 ? -4.918 -1.187 27.208 1.00 87.62 100 ARG A N 1
ATOM 812 C CA . ARG A 1 100 ? -5.261 -0.566 28.500 1.00 87.62 100 ARG A CA 1
ATOM 813 C C . ARG A 1 100 ? -4.110 -0.673 29.509 1.00 87.62 100 ARG A C 1
ATOM 815 O O . ARG A 1 100 ? -3.845 0.289 30.217 1.00 87.62 100 ARG A O 1
ATOM 822 N N . LEU A 1 101 ? -3.383 -1.791 29.516 1.00 90.62 101 LEU A N 1
ATOM 823 C CA . LEU A 1 101 ? -2.226 -2.007 30.394 1.00 90.62 101 LEU A CA 1
ATOM 824 C C . LEU A 1 101 ? -0.993 -1.153 30.051 1.00 90.62 101 LEU A C 1
ATOM 826 O O . LEU A 1 101 ? -0.065 -1.095 30.851 1.00 90.62 101 LEU A O 1
ATOM 830 N N . LYS A 1 102 ? -0.962 -0.468 28.897 1.00 89.12 102 LYS A N 1
ATOM 831 C CA . LYS A 1 102 ? 0.112 0.495 28.591 1.00 89.12 102 LYS A CA 1
ATOM 832 C C . LYS A 1 102 ? 0.033 1.761 29.443 1.00 89.12 102 LYS A C 1
ATOM 834 O O . LYS A 1 102 ? 1.047 2.423 29.623 1.00 89.12 102 LYS A O 1
ATOM 839 N N . THR A 1 103 ? -1.162 2.117 29.910 1.00 80.81 103 THR A N 1
ATOM 840 C CA . THR A 1 103 ? -1.417 3.376 30.626 1.00 80.81 103 THR A CA 1
ATOM 841 C C . THR A 1 103 ? -2.037 3.180 32.006 1.00 80.81 103 THR A C 1
ATOM 843 O O . THR A 1 103 ? -2.154 4.154 32.741 1.00 80.81 103 THR A O 1
ATOM 846 N N . ARG A 1 104 ? -2.451 1.956 32.360 1.00 86.00 104 ARG A N 1
ATOM 847 C CA . ARG A 1 104 ? -3.179 1.637 33.597 1.00 86.00 104 ARG A CA 1
ATOM 848 C C . ARG A 1 104 ? -2.705 0.336 34.223 1.00 86.00 104 ARG A C 1
ATOM 850 O O . ARG A 1 104 ? -2.188 -0.546 33.535 1.00 86.00 104 ARG A O 1
ATOM 857 N N . THR A 1 105 ? -2.948 0.184 35.521 1.00 91.00 105 THR A N 1
ATOM 858 C CA . THR A 1 105 ? -2.701 -1.080 36.228 1.00 91.00 105 THR A CA 1
ATOM 859 C C . THR A 1 105 ? -3.809 -2.101 35.953 1.00 91.00 105 THR A C 1
ATOM 861 O O . THR A 1 105 ? -4.934 -1.754 35.596 1.00 91.00 105 THR A O 1
ATOM 864 N N . LEU A 1 106 ? -3.524 -3.397 36.125 1.00 88.62 106 LEU A N 1
ATOM 865 C CA . LEU A 1 106 ? -4.532 -4.440 35.896 1.00 88.62 106 LEU A CA 1
ATOM 866 C C . LEU A 1 106 ? -5.739 -4.303 36.841 1.00 88.62 106 LEU A C 1
ATOM 868 O O . LEU A 1 106 ? -6.862 -4.558 36.417 1.00 88.62 106 LEU A O 1
ATOM 872 N N . ALA A 1 107 ? -5.521 -3.849 38.079 1.00 87.81 107 ALA A N 1
ATOM 873 C CA . ALA A 1 107 ? -6.592 -3.587 39.039 1.00 87.81 107 ALA A CA 1
ATOM 874 C C . ALA A 1 107 ? -7.553 -2.494 38.546 1.00 87.81 107 ALA A C 1
ATOM 876 O O . ALA A 1 107 ? -8.767 -2.688 38.573 1.00 87.81 107 ALA A O 1
ATOM 877 N N . GLU A 1 108 ? -7.019 -1.393 38.011 1.00 86.00 108 GLU A N 1
ATOM 878 C CA . GLU A 1 108 ? -7.830 -0.334 37.400 1.00 86.00 108 GLU A CA 1
ATOM 879 C C . GLU A 1 108 ? -8.627 -0.853 36.206 1.00 86.00 108 GLU A C 1
ATOM 881 O O . GLU A 1 108 ? -9.803 -0.534 36.072 1.00 86.00 108 GLU A O 1
ATOM 886 N N . VAL A 1 109 ? -8.012 -1.670 35.344 1.00 85.88 109 VAL A N 1
ATOM 887 C CA . VAL A 1 109 ? -8.679 -2.189 34.141 1.00 85.88 109 VAL A CA 1
ATOM 888 C C . VAL A 1 109 ? -9.832 -3.133 34.480 1.00 85.88 109 VAL A C 1
ATOM 890 O O . VAL A 1 109 ? -10.855 -3.086 33.798 1.00 85.88 109 VAL A O 1
ATOM 893 N N . VAL A 1 110 ? -9.687 -3.954 35.524 1.00 85.62 110 VAL A N 1
ATOM 894 C CA . VAL A 1 110 ? -10.745 -4.857 36.008 1.00 85.62 110 VAL A CA 1
ATOM 895 C C . VAL A 1 110 ? -11.926 -4.083 36.598 1.00 85.62 110 VAL A C 1
ATOM 897 O O . VAL A 1 110 ? -13.064 -4.521 36.465 1.00 85.62 110 VAL A O 1
ATOM 900 N N . ALA A 1 111 ? -11.677 -2.917 37.196 1.00 83.56 111 ALA A N 1
ATOM 901 C CA . ALA A 1 111 ? -12.720 -2.043 37.728 1.00 83.56 111 ALA A CA 1
ATOM 902 C C . ALA A 1 111 ? -13.459 -1.225 36.646 1.00 83.56 111 ALA A C 1
ATOM 904 O O . ALA A 1 111 ? -14.445 -0.553 36.953 1.00 83.56 111 ALA A O 1
ATOM 905 N N . MET A 1 112 ? -13.010 -1.250 35.383 1.00 75.12 112 MET A N 1
ATOM 906 C CA . MET A 1 112 ? -13.673 -0.514 34.303 1.00 75.12 112 MET A CA 1
ATOM 907 C C . MET A 1 112 ? -14.876 -1.288 33.745 1.00 75.12 112 MET A C 1
ATOM 909 O O . MET A 1 112 ? -14.770 -2.494 33.514 1.00 75.12 112 MET A O 1
ATOM 913 N N . PRO A 1 113 ? -15.984 -0.608 33.399 1.00 64.50 113 PRO A N 1
ATOM 914 C CA . PRO A 1 113 ? -17.105 -1.253 32.727 1.00 64.50 113 PRO A CA 1
ATOM 915 C C . PRO A 1 113 ? -16.671 -1.850 31.379 1.00 64.50 113 PRO A C 1
ATOM 917 O O . PRO A 1 113 ? -15.929 -1.234 30.599 1.00 64.50 113 PRO A O 1
ATOM 920 N N . ALA A 1 114 ? -17.144 -3.067 31.106 1.00 56.53 114 ALA A N 1
ATOM 921 C CA . ALA A 1 114 ? -16.931 -3.793 29.860 1.00 56.53 114 ALA A CA 1
ATOM 922 C C . ALA A 1 114 ? -17.725 -3.135 28.720 1.00 56.53 114 ALA A C 1
ATOM 924 O O . ALA A 1 114 ? -18.800 -3.571 28.328 1.00 56.53 114 ALA A O 1
ATOM 925 N N . GLY A 1 115 ? -17.203 -2.026 28.205 1.00 58.44 115 GLY A N 1
ATOM 926 C CA . GLY A 1 115 ? -17.733 -1.351 27.034 1.00 58.44 115 GLY A CA 1
ATOM 927 C C . GLY A 1 115 ? -16.601 -0.907 26.127 1.00 58.44 115 GLY A C 1
ATOM 928 O O . GLY A 1 115 ? -15.535 -0.480 26.588 1.00 58.44 115 GLY A O 1
ATOM 929 N N . ARG A 1 116 ? -16.834 -0.969 24.812 1.00 55.12 116 ARG A N 1
ATOM 930 C CA . ARG A 1 116 ? -16.125 -0.081 23.894 1.00 55.12 116 ARG A CA 1
ATOM 931 C C . ARG A 1 116 ? -16.461 1.330 24.357 1.00 55.12 116 ARG A C 1
ATOM 933 O O . ARG A 1 116 ? -17.582 1.786 24.163 1.00 55.12 116 ARG A O 1
ATOM 940 N N . CYS A 1 117 ? -15.507 2.006 24.982 1.00 50.09 117 CYS A N 1
ATOM 941 C CA . CYS A 1 117 ? -15.530 3.452 25.077 1.00 50.09 117 CYS A CA 1
ATOM 942 C C . CYS A 1 117 ? -15.434 3.977 23.641 1.00 50.09 117 CYS A C 1
ATOM 944 O O . CYS A 1 117 ? -14.354 4.264 23.135 1.00 50.09 117 CYS A O 1
ATOM 946 N N . MET A 1 118 ? -16.569 4.015 22.938 1.00 58.56 118 MET A N 1
ATOM 947 C CA . MET A 1 118 ? -16.702 4.900 21.796 1.00 58.56 118 MET A CA 1
ATOM 948 C C . MET A 1 118 ? -16.374 6.280 22.345 1.00 58.56 118 MET A C 1
ATOM 950 O O . MET A 1 118 ? -16.967 6.687 23.343 1.00 58.56 118 MET A O 1
ATOM 954 N N . ASN A 1 119 ? -15.367 6.941 21.779 1.00 72.00 119 ASN A N 1
ATOM 955 C CA . ASN A 1 119 ? -15.010 8.290 22.189 1.00 72.00 119 ASN A CA 1
ATOM 956 C C . ASN A 1 119 ? -16.239 9.172 21.940 1.00 72.00 119 ASN A C 1
ATOM 958 O O . ASN A 1 119 ? -16.562 9.507 20.798 1.00 72.00 119 ASN A O 1
ATOM 962 N N . ARG A 1 120 ? -16.991 9.436 23.011 1.00 81.62 120 ARG A N 1
ATOM 963 C CA . ARG A 1 120 ? -18.135 10.335 22.998 1.00 81.62 120 ARG A CA 1
ATOM 964 C C . ARG A 1 120 ? -17.613 11.713 23.336 1.00 81.62 120 ARG A C 1
ATOM 966 O O . ARG A 1 120 ? -16.781 11.870 24.227 1.00 81.62 120 ARG A O 1
ATOM 973 N N . HIS A 1 121 ? -18.102 12.693 22.607 1.00 84.19 121 HIS A N 1
ATOM 974 C CA . HIS A 1 121 ? -17.688 14.066 22.753 1.00 84.19 121 HIS A CA 1
ATOM 975 C C . HIS A 1 121 ? -18.894 14.903 23.144 1.00 84.19 121 HIS A C 1
ATOM 977 O O . HIS A 1 121 ? -19.943 14.836 22.493 1.00 84.19 121 HIS A O 1
ATOM 983 N N . THR A 1 122 ? -18.724 15.669 24.218 1.00 90.19 122 THR A N 1
ATOM 984 C CA . THR A 1 122 ? -19.752 16.556 24.748 1.00 90.19 122 THR A CA 1
ATOM 985 C C . THR A 1 122 ? -19.545 17.960 24.201 1.00 90.19 122 THR A C 1
ATOM 987 O O . THR A 1 122 ? -18.497 18.561 24.434 1.00 90.19 122 THR A O 1
ATOM 990 N N . VAL A 1 123 ? -20.532 18.478 23.472 1.00 86.62 123 VAL A N 1
ATOM 991 C CA . VAL A 1 123 ? -20.554 19.856 22.963 1.00 86.62 123 VAL A CA 1
ATOM 992 C C . VAL A 1 123 ? -21.946 20.425 23.209 1.00 86.62 123 VAL A C 1
ATOM 994 O O . VAL A 1 123 ? -22.940 19.777 22.898 1.00 86.62 123 VAL A O 1
ATOM 997 N N . ASN A 1 124 ? -22.017 21.617 23.810 1.00 81.56 124 ASN A N 1
ATOM 998 C CA . ASN A 1 124 ? -23.269 22.307 24.156 1.00 81.56 124 ASN A CA 1
ATOM 999 C C . ASN A 1 124 ? -24.256 21.459 24.989 1.00 81.56 124 ASN A C 1
ATOM 1001 O O . ASN A 1 124 ? -25.464 21.558 24.820 1.00 81.56 124 ASN A O 1
ATOM 1005 N N . GLY A 1 125 ? -23.743 20.605 25.883 1.00 85.88 125 GLY A N 1
ATOM 1006 C CA . GLY A 1 125 ? -24.558 19.736 26.745 1.00 85.88 125 GLY A CA 1
ATOM 1007 C C . GLY A 1 125 ? -25.011 18.423 26.097 1.00 85.88 125 GLY A C 1
ATOM 1008 O O . GLY A 1 125 ? -25.453 17.520 26.804 1.00 85.88 125 GLY A O 1
ATOM 1009 N N . GLU A 1 126 ? -24.824 18.249 24.788 1.00 86.62 126 GLU A N 1
ATOM 1010 C CA . GLU A 1 126 ? -25.110 16.990 24.102 1.00 86.62 126 GLU A CA 1
ATOM 1011 C C . GLU A 1 126 ? -23.860 16.120 24.000 1.00 86.62 126 GLU A C 1
ATOM 1013 O O . GLU A 1 126 ? -22.784 16.593 23.643 1.00 86.62 126 GLU A O 1
ATOM 1018 N N . THR A 1 127 ? -23.999 14.825 24.296 1.00 88.00 127 THR A N 1
ATOM 1019 C CA . THR A 1 127 ? -22.895 13.856 24.244 1.00 88.00 127 THR A CA 1
ATOM 1020 C C . THR A 1 127 ? -23.145 12.842 23.137 1.00 88.00 127 THR A C 1
ATOM 1022 O O . THR A 1 127 ? -23.978 11.946 23.281 1.00 88.00 127 THR A O 1
ATOM 1025 N N . ARG A 1 128 ? -22.398 12.956 22.038 1.00 89.06 128 ARG A N 1
ATOM 1026 C CA . ARG A 1 128 ? -22.540 12.103 20.847 1.00 89.06 128 ARG A CA 1
ATOM 1027 C C . ARG A 1 128 ? -21.196 11.531 20.410 1.00 89.06 128 ARG A C 1
ATOM 1029 O O . ARG A 1 128 ? -20.138 12.046 20.776 1.00 89.06 128 ARG A O 1
ATOM 1036 N N . THR A 1 129 ? -21.211 10.444 19.649 1.00 89.81 129 THR A N 1
ATOM 1037 C CA . THR A 1 129 ? -20.008 9.977 18.939 1.00 89.81 129 THR A CA 1
ATOM 1038 C C . THR A 1 129 ? -19.696 10.897 17.755 1.00 89.81 129 THR A C 1
ATOM 1040 O O . THR A 1 129 ? -20.545 11.664 17.315 1.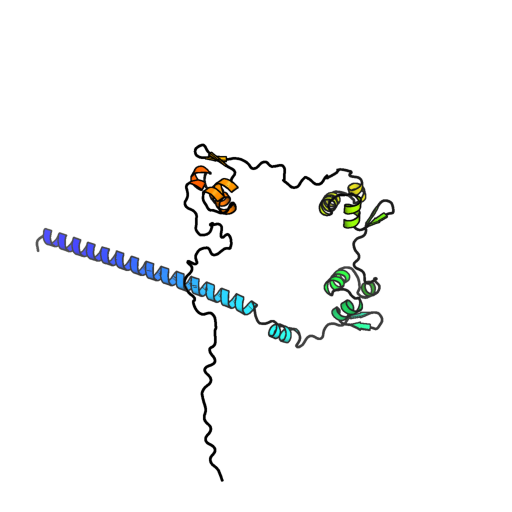00 89.81 129 THR A O 1
ATOM 1043 N N . ILE A 1 130 ? -18.480 10.834 17.201 1.00 89.81 130 ILE A N 1
ATOM 1044 C CA . ILE A 1 130 ? -18.138 11.628 16.003 1.00 89.81 130 ILE A CA 1
ATOM 1045 C C . ILE A 1 130 ? -19.047 11.266 14.813 1.00 89.81 130 ILE A C 1
ATOM 1047 O O . ILE A 1 130 ? -19.405 12.146 14.041 1.00 89.81 130 ILE A O 1
ATOM 1051 N N . HIS A 1 131 ? -19.443 9.996 14.668 1.00 86.88 131 HIS A N 1
ATOM 1052 C CA . HIS A 1 131 ? -20.384 9.583 13.618 1.00 86.88 131 HIS A CA 1
ATOM 1053 C C . HIS A 1 131 ? -21.749 10.244 13.811 1.00 86.88 131 HIS A C 1
ATOM 1055 O O . HIS A 1 131 ? -22.231 10.912 12.908 1.00 86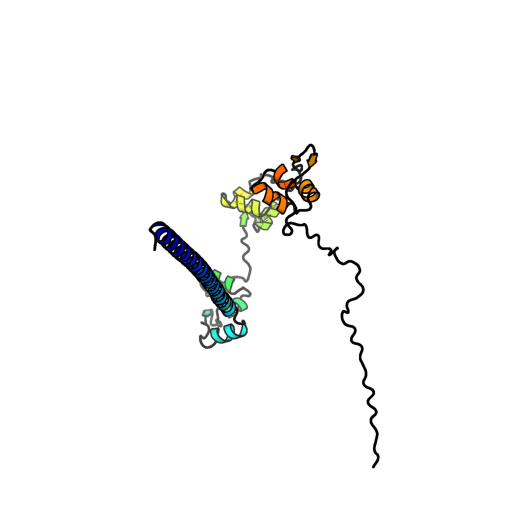.88 131 HIS A O 1
ATOM 1061 N N . GLU A 1 132 ? -22.304 10.164 15.019 1.00 88.19 132 GLU A N 1
ATOM 1062 C CA . GLU A 1 132 ? -23.577 10.809 15.355 1.00 88.19 132 GLU A CA 1
ATOM 1063 C C . GLU A 1 132 ? -23.524 12.337 15.206 1.00 88.19 132 GLU A C 1
ATOM 1065 O O . GLU A 1 132 ? -24.509 12.947 14.801 1.00 88.19 132 GLU A O 1
ATOM 1070 N N . TRP A 1 133 ? -22.387 12.971 15.521 1.00 90.50 133 TRP A N 1
ATOM 1071 C CA . TRP A 1 133 ? -22.175 14.396 15.257 1.00 90.50 133 TRP A CA 1
ATOM 1072 C C . TRP A 1 133 ? -22.147 14.701 13.756 1.00 90.50 133 TRP A C 1
ATOM 1074 O O . TRP A 1 133 ? -22.712 15.704 13.334 1.00 90.50 133 TRP A O 1
ATOM 1084 N N . ALA A 1 134 ? -21.514 13.854 12.943 1.00 88.44 134 ALA A N 1
ATOM 1085 C CA . ALA A 1 134 ? -21.484 14.022 11.493 1.00 88.44 134 ALA A CA 1
ATOM 1086 C C . ALA A 1 134 ? -22.888 13.876 10.881 1.00 88.44 134 ALA A C 1
ATOM 1088 O O . ALA A 1 134 ? -23.289 14.723 10.081 1.00 88.44 134 ALA A O 1
ATOM 1089 N N . ASP A 1 135 ? -23.651 12.878 11.335 1.00 86.62 135 ASP A N 1
ATOM 1090 C CA . ASP A 1 135 ? -25.037 12.648 10.921 1.00 86.62 135 ASP A CA 1
ATOM 1091 C C . ASP A 1 135 ? -25.942 13.819 11.326 1.00 86.62 135 ASP A C 1
ATOM 1093 O O . ASP A 1 135 ? -26.701 14.328 10.503 1.00 86.62 135 ASP A O 1
ATOM 1097 N N . TYR A 1 136 ? -25.807 14.311 12.564 1.00 86.31 136 TYR A N 1
ATOM 1098 C CA . TYR A 1 136 ? -26.542 15.480 13.058 1.00 86.31 136 TYR A CA 1
ATOM 1099 C C . TYR A 1 136 ? -26.252 16.749 12.239 1.00 86.31 136 TYR A C 1
ATOM 1101 O O . TYR A 1 136 ? -27.147 17.553 11.995 1.00 86.31 136 TYR A O 1
ATOM 1109 N N . LEU A 1 137 ? -25.009 16.917 11.783 1.00 85.00 137 LEU A N 1
ATOM 1110 C CA . LEU A 1 137 ? -24.577 18.044 10.955 1.00 85.00 137 LEU A CA 1
ATOM 1111 C C . LEU A 1 137 ? -24.874 17.866 9.456 1.00 85.00 137 LEU A C 1
ATOM 1113 O O . LEU A 1 137 ? -24.638 18.792 8.680 1.00 85.00 137 LEU A O 1
ATOM 1117 N N . GLY A 1 138 ? -25.331 16.687 9.023 1.00 84.12 138 GLY A N 1
ATOM 1118 C CA . GLY A 1 138 ? -25.534 16.377 7.606 1.00 84.12 138 GLY A CA 1
ATOM 1119 C C . GLY A 1 138 ? -24.241 16.370 6.777 1.00 84.12 138 GLY A C 1
ATOM 1120 O O . GLY A 1 138 ? -24.276 16.643 5.576 1.00 84.12 138 GLY A O 1
ATOM 1121 N N . ILE A 1 139 ? -23.093 16.080 7.399 1.00 85.06 139 ILE A N 1
ATOM 1122 C CA . ILE A 1 139 ? -21.783 15.986 6.735 1.00 85.06 139 ILE A CA 1
ATOM 1123 C C . ILE A 1 139 ? -21.214 14.573 6.854 1.00 85.06 139 ILE A C 1
ATOM 1125 O O . ILE A 1 139 ? -21.588 13.796 7.722 1.00 85.06 139 ILE A O 1
ATOM 1129 N N . THR A 1 140 ? -20.255 14.221 5.996 1.00 85.69 140 THR A N 1
ATOM 1130 C CA . THR A 1 140 ? -19.588 12.916 6.119 1.00 85.69 140 THR A CA 1
ATOM 1131 C C . THR A 1 140 ? -18.701 12.862 7.365 1.00 85.69 140 THR A C 1
ATOM 1133 O O . THR A 1 140 ? -18.045 13.848 7.716 1.00 85.69 140 THR A O 1
ATOM 1136 N N . TYR A 1 141 ? -18.593 11.679 7.980 1.00 87.88 141 TYR A N 1
ATOM 1137 C CA . TYR A 1 141 ? -17.654 11.417 9.079 1.00 87.88 141 TYR A CA 1
ATOM 1138 C C . TYR A 1 141 ? -16.235 11.918 8.762 1.00 87.88 141 TYR A C 1
ATOM 1140 O O . TYR A 1 141 ? -15.597 12.578 9.581 1.00 87.88 141 TYR A O 1
ATOM 1148 N N . HIS A 1 142 ? -15.754 11.672 7.539 1.00 87.25 142 HIS A N 1
ATOM 1149 C CA . HIS A 1 142 ? -14.421 12.094 7.118 1.00 87.25 142 HIS A CA 1
ATOM 1150 C C . HIS A 1 142 ? -14.277 13.621 7.034 1.00 87.25 142 HIS A C 1
ATOM 1152 O O . HIS A 1 142 ? -13.237 14.159 7.415 1.00 87.25 142 HIS A O 1
ATOM 1158 N N . ALA A 1 143 ? -15.315 14.332 6.581 1.00 85.88 143 ALA A N 1
ATOM 1159 C CA . ALA A 1 143 ? -15.317 15.791 6.579 1.00 85.88 143 ALA A CA 1
ATOM 1160 C C . ALA A 1 143 ? -15.215 16.348 8.006 1.00 85.88 143 ALA A C 1
ATOM 1162 O O . ALA A 1 143 ? -14.409 17.249 8.242 1.00 85.88 143 ALA A O 1
ATOM 1163 N N . LEU A 1 144 ? -15.955 15.777 8.964 1.00 88.75 144 LEU A N 1
ATOM 1164 C CA . LEU A 1 144 ? -15.867 16.177 10.370 1.00 88.75 144 LEU A CA 1
ATOM 1165 C C . LEU A 1 144 ? -14.478 15.885 10.964 1.00 88.75 144 LEU A C 1
ATOM 1167 O O . LEU A 1 144 ? -13.881 16.768 11.575 1.00 88.75 144 LEU A O 1
ATOM 1171 N N . ILE A 1 145 ? -13.909 14.701 10.710 1.00 88.94 145 ILE A N 1
ATOM 1172 C CA . ILE A 1 145 ? -12.542 14.359 11.140 1.00 88.94 145 ILE A CA 1
ATOM 1173 C C . ILE A 1 145 ? -11.515 15.344 10.575 1.00 88.94 145 ILE A C 1
ATOM 1175 O O . ILE A 1 145 ? -10.652 15.819 11.310 1.00 88.94 145 ILE A O 1
ATOM 1179 N N . LYS A 1 146 ? -11.620 15.705 9.292 1.00 87.06 146 LYS A N 1
ATOM 1180 C CA . LYS A 1 146 ? -10.721 16.680 8.663 1.00 87.06 146 LYS A CA 1
ATOM 1181 C C . LYS A 1 146 ? -10.834 18.068 9.302 1.00 87.06 146 LYS A C 1
ATOM 1183 O O . LYS A 1 146 ? -9.823 18.748 9.448 1.00 87.06 146 LYS A O 1
ATOM 1188 N N . ARG A 1 147 ? -12.033 18.488 9.725 1.00 86.81 147 ARG A N 1
ATOM 1189 C CA . ARG A 1 147 ? -12.219 19.740 10.485 1.00 86.81 147 ARG A CA 1
ATOM 1190 C C . ARG A 1 147 ? -11.524 19.674 11.846 1.00 86.81 147 ARG A C 1
ATOM 1192 O O . ARG A 1 147 ? -10.851 20.626 12.226 1.00 86.81 147 ARG A O 1
ATOM 1199 N N . MET A 1 148 ? -11.629 18.537 12.533 1.00 88.88 148 MET A N 1
ATOM 1200 C CA . MET A 1 148 ? -11.000 18.308 13.840 1.00 88.88 148 MET A CA 1
ATOM 1201 C C . MET A 1 148 ? -9.466 18.206 13.791 1.00 88.88 148 MET A C 1
ATOM 1203 O O . MET A 1 148 ? -8.824 18.284 14.832 1.00 88.88 148 MET A O 1
ATOM 1207 N N . GLN A 1 149 ? -8.849 18.039 12.614 1.00 86.19 149 GLN A N 1
ATOM 1208 C CA . GLN A 1 149 ? -7.382 18.025 12.492 1.00 86.19 149 GLN A CA 1
ATOM 1209 C C . GLN A 1 149 ? -6.746 19.389 12.781 1.00 86.19 149 GLN A C 1
ATOM 1211 O O . GLN A 1 149 ? -5.579 19.445 13.155 1.00 86.19 149 GLN A O 1
ATOM 1216 N N . THR A 1 150 ? -7.490 20.480 12.589 1.00 81.69 150 THR A N 1
ATOM 1217 C CA . THR A 1 150 ? -6.980 21.850 12.755 1.00 81.69 150 THR A CA 1
ATOM 1218 C C . THR A 1 150 ? -7.748 22.667 13.788 1.00 81.69 150 THR A C 1
ATOM 1220 O O . THR A 1 150 ? -7.372 23.806 14.046 1.00 81.69 150 THR A O 1
ATOM 1223 N N . ARG A 1 151 ? -8.832 22.122 14.353 1.00 84.62 151 ARG A N 1
ATOM 1224 C CA . ARG A 1 151 ? -9.779 22.841 15.216 1.00 84.62 151 ARG A CA 1
ATOM 1225 C C . ARG A 1 151 ? -10.331 21.946 16.309 1.00 84.62 151 ARG A C 1
ATOM 1227 O O . ARG A 1 151 ? -10.301 20.719 16.202 1.00 84.62 151 ARG A O 1
ATOM 1234 N N . THR A 1 152 ? -10.896 22.562 17.338 1.00 88.38 152 THR A N 1
ATOM 1235 C CA . THR A 1 152 ? -11.651 21.826 18.356 1.00 88.38 152 THR A CA 1
ATOM 1236 C C . THR A 1 152 ? -12.982 21.323 17.786 1.00 88.38 152 THR A C 1
ATOM 1238 O O . THR A 1 152 ? -13.483 21.828 16.780 1.00 88.38 152 THR A O 1
ATOM 1241 N N . LEU A 1 153 ? -13.592 20.315 18.421 1.00 84.81 153 LEU A N 1
ATOM 1242 C CA . LEU A 1 153 ? -14.878 19.785 17.955 1.00 84.81 153 LEU A CA 1
ATOM 1243 C C . LEU A 1 153 ? -15.990 20.849 17.981 1.00 84.81 153 LEU A C 1
ATOM 1245 O O . LEU A 1 153 ? -16.809 20.883 17.070 1.00 84.81 153 LEU A O 1
ATOM 1249 N N . ALA A 1 154 ? -16.000 21.730 18.987 1.00 85.50 154 ALA A N 1
ATOM 1250 C CA . ALA A 1 154 ? -16.985 22.806 19.090 1.00 85.50 154 ALA A CA 1
ATOM 1251 C C . ALA A 1 154 ? -16.890 23.778 17.902 1.00 85.50 154 ALA A C 1
ATOM 1253 O O . ALA A 1 154 ? -17.899 24.104 17.279 1.00 85.50 154 ALA A O 1
ATOM 1254 N N . GLU A 1 155 ? -15.671 24.163 17.523 1.00 84.38 155 GLU A N 1
ATOM 1255 C CA . GLU A 1 155 ? -15.419 24.985 16.335 1.00 84.38 155 GLU A CA 1
ATOM 1256 C C . GLU A 1 155 ? -15.770 24.241 15.039 1.00 84.38 155 GLU A C 1
ATOM 1258 O O . GLU A 1 155 ? -16.336 24.824 14.120 1.00 84.38 155 GLU A O 1
ATOM 1263 N N . ALA A 1 156 ? -15.476 22.939 14.962 1.00 83.62 156 ALA A N 1
ATOM 1264 C CA . ALA A 1 156 ? -15.785 22.112 13.796 1.00 83.62 156 ALA A CA 1
ATOM 1265 C C . ALA A 1 156 ? -17.300 21.932 13.562 1.00 83.62 156 ALA A C 1
ATOM 1267 O O . ALA A 1 156 ? -17.727 21.836 12.405 1.00 83.62 156 ALA A O 1
ATOM 1268 N N . ILE A 1 157 ? -18.087 21.893 14.644 1.00 84.75 157 ILE A N 1
ATOM 1269 C CA . ILE A 1 157 ? -19.558 21.856 14.643 1.00 84.75 157 ILE A CA 1
ATOM 1270 C C . ILE A 1 157 ? -20.137 23.210 14.217 1.00 84.75 157 ILE A C 1
ATOM 1272 O O . ILE A 1 157 ? -21.078 23.245 13.432 1.00 84.75 157 ILE A O 1
ATOM 1276 N N . ALA A 1 158 ? -19.560 24.321 14.688 1.00 83.19 158 ALA A N 1
ATOM 1277 C CA . ALA A 1 158 ? -20.034 25.670 14.368 1.00 83.19 158 ALA A CA 1
ATOM 1278 C C . ALA A 1 158 ? -19.852 26.056 12.885 1.00 83.19 158 ALA A C 1
ATOM 1280 O O . ALA A 1 158 ? -20.491 26.990 12.400 1.00 83.19 158 ALA A O 1
ATOM 1281 N N . MET A 1 159 ? -19.002 25.338 12.147 1.00 74.75 159 MET A N 1
ATOM 1282 C CA . MET A 1 159 ? -18.819 25.552 10.713 1.00 74.75 159 MET A CA 1
ATOM 1283 C C . MET A 1 159 ? -20.008 25.022 9.911 1.00 74.75 159 MET A C 1
ATOM 1285 O O . MET A 1 159 ? -20.073 23.838 9.561 1.00 74.75 159 MET A O 1
ATOM 1289 N N . ASN A 1 160 ? -20.913 25.927 9.542 1.00 62.75 160 ASN A N 1
ATOM 1290 C CA . ASN A 1 160 ? -21.962 25.676 8.556 1.00 62.75 160 ASN A CA 1
ATOM 1291 C C . ASN A 1 160 ? -21.443 25.847 7.119 1.00 62.75 160 ASN A C 1
ATOM 1293 O O . ASN A 1 160 ? -22.030 26.539 6.288 1.00 62.75 160 ASN A O 1
ATOM 1297 N N . ASP A 1 161 ? -20.324 25.198 6.815 1.00 57.59 161 ASP A N 1
ATOM 1298 C CA . ASP A 1 161 ? -19.855 25.080 5.443 1.00 57.59 161 ASP A CA 1
ATOM 1299 C C . ASP A 1 161 ? -20.574 23.873 4.863 1.00 57.59 161 ASP A C 1
ATOM 1301 O O . ASP A 1 161 ? -20.108 22.733 4.981 1.00 57.59 161 ASP A O 1
ATOM 1305 N N . GLY A 1 162 ? -21.776 24.127 4.345 1.00 53.97 162 GLY A N 1
ATOM 1306 C CA . GLY A 1 162 ? -22.636 23.143 3.713 1.00 53.97 162 GLY A CA 1
ATOM 1307 C C . GLY A 1 162 ? -21.898 22.433 2.587 1.00 53.97 162 GLY A C 1
ATOM 1308 O O . GLY A 1 162 ? -21.980 22.820 1.422 1.00 53.97 162 GLY A O 1
ATOM 1309 N N . HIS A 1 163 ? -21.212 21.343 2.920 1.00 52.62 163 HIS A N 1
ATOM 1310 C CA . HIS A 1 163 ? -20.849 20.322 1.960 1.00 52.62 163 HIS A CA 1
ATOM 1311 C C . HIS A 1 163 ? -22.147 19.619 1.567 1.00 52.62 163 HIS A C 1
ATOM 1313 O O . HIS A 1 163 ? -22.410 18.487 1.964 1.00 52.62 163 HIS A O 1
ATOM 1319 N N . LYS A 1 164 ? -22.960 20.301 0.746 1.00 53.12 164 LYS A N 1
ATOM 1320 C CA . LYS A 1 164 ? -23.875 19.615 -0.159 1.00 53.12 164 LYS A CA 1
ATOM 1321 C C . LYS A 1 164 ? -23.038 18.522 -0.803 1.00 53.12 164 LYS A C 1
ATOM 1323 O O . LYS A 1 164 ? -21.949 18.823 -1.306 1.00 53.12 164 LYS A O 1
ATOM 1328 N N . MET A 1 165 ? -23.507 17.278 -0.705 1.00 48.78 165 MET A N 1
ATOM 1329 C CA . MET A 1 165 ? -22.974 16.152 -1.464 1.00 48.78 165 MET A CA 1
ATOM 1330 C C . MET A 1 165 ? -22.590 16.689 -2.838 1.00 48.78 165 MET A C 1
ATOM 1332 O O . MET A 1 165 ? -23.458 17.139 -3.588 1.00 48.78 165 MET A O 1
ATOM 1336 N N . ARG A 1 166 ? -21.287 16.764 -3.135 1.00 50.53 166 ARG A N 1
ATOM 1337 C CA . ARG A 1 166 ? -20.856 17.074 -4.495 1.00 50.53 166 ARG A CA 1
ATOM 1338 C C . ARG A 1 166 ? -21.541 16.001 -5.340 1.00 50.53 166 ARG A C 1
ATOM 1340 O O . ARG A 1 166 ? -21.298 14.831 -5.034 1.00 50.53 166 ARG A O 1
ATOM 1347 N N . PRO A 1 167 ? -22.408 16.342 -6.313 1.00 47.59 167 PRO A N 1
ATOM 1348 C CA . PRO A 1 167 ? -22.964 15.333 -7.202 1.00 47.59 167 PRO A CA 1
ATOM 1349 C C . PRO A 1 167 ? -21.762 14.582 -7.760 1.00 47.59 167 PRO A C 1
ATOM 1351 O O . PRO A 1 167 ? -20.837 15.200 -8.294 1.00 47.59 167 PRO A O 1
ATOM 1354 N N . GLY A 1 168 ? -21.677 13.292 -7.439 1.00 49.41 168 GLY A N 1
ATOM 1355 C CA . GLY A 1 168 ? -20.454 12.525 -7.599 1.00 49.41 168 GLY A CA 1
ATOM 1356 C C . GLY A 1 168 ? -20.041 12.537 -9.057 1.00 49.41 168 GLY A C 1
ATOM 1357 O O . GLY A 1 168 ? -20.663 11.849 -9.843 1.00 49.41 168 GLY A O 1
ATOM 1358 N N . ASN A 1 169 ? -19.040 13.346 -9.413 1.00 53.28 169 ASN A N 1
ATOM 1359 C CA . ASN A 1 169 ? -18.356 13.393 -10.710 1.00 53.28 169 ASN A CA 1
ATOM 1360 C C . ASN A 1 169 ? -19.238 13.341 -11.987 1.00 53.28 169 ASN A C 1
ATOM 1362 O O . ASN A 1 169 ? -18.712 13.127 -13.073 1.00 53.28 169 ASN A O 1
ATOM 1366 N N . SER A 1 170 ? -20.552 13.554 -11.884 1.00 52.12 170 SER A N 1
ATOM 1367 C CA . SER A 1 170 ? -21.533 13.276 -12.942 1.00 52.12 170 SER A CA 1
ATOM 1368 C C . SER A 1 170 ? -21.701 14.427 -13.932 1.00 52.12 170 SER A C 1
ATOM 1370 O O . SER A 1 170 ? -22.433 14.304 -14.905 1.00 52.12 170 SER A O 1
ATOM 1372 N N . GLY A 1 171 ? -21.021 15.553 -13.696 1.00 47.94 171 GLY A N 1
ATOM 1373 C CA . GLY A 1 171 ? -21.066 16.734 -14.560 1.00 47.94 171 GLY A CA 1
ATOM 1374 C C . GLY A 1 171 ? -19.883 16.872 -15.517 1.00 47.94 171 GLY A C 1
ATOM 1375 O O . GLY A 1 171 ? -19.853 17.824 -16.295 1.00 47.94 171 GLY A O 1
ATOM 1376 N N . ARG A 1 172 ? -18.882 15.980 -15.467 1.00 53.97 172 ARG A N 1
ATOM 1377 C CA . ARG A 1 172 ? -17.767 16.048 -16.417 1.00 53.97 172 ARG A CA 1
ATOM 1378 C C . ARG A 1 172 ? -18.222 15.397 -17.717 1.00 53.97 172 ARG A C 1
ATOM 1380 O O . ARG A 1 172 ? -18.174 14.178 -17.841 1.00 53.97 172 ARG A O 1
ATOM 1387 N N . GLN A 1 173 ? -18.698 16.222 -18.651 1.00 62.59 173 GLN A N 1
ATOM 1388 C CA . GLN A 1 173 ? -18.974 15.784 -20.019 1.00 62.59 173 GLN A CA 1
ATOM 1389 C C . GLN A 1 173 ? -17.744 15.027 -20.540 1.00 62.59 173 GLN A C 1
ATOM 1391 O O . GLN A 1 173 ? -16.617 15.501 -20.332 1.00 62.59 173 GLN A O 1
ATOM 1396 N N . PRO A 1 174 ? -17.922 13.839 -21.136 1.00 70.44 174 PRO A N 1
ATOM 1397 C CA . PRO A 1 174 ? -16.796 13.043 -21.582 1.00 70.44 174 PRO A CA 1
ATOM 1398 C C . PRO A 1 174 ? -16.033 13.830 -22.652 1.00 70.44 174 PRO A C 1
ATOM 1400 O O . PRO A 1 174 ? -16.611 14.355 -23.602 1.00 70.44 174 PRO A O 1
ATOM 1403 N N . GLN A 1 175 ? -14.726 13.982 -22.447 1.00 82.12 175 GLN A N 1
ATOM 1404 C CA . GLN A 1 175 ? -13.884 14.771 -23.336 1.00 82.12 175 GLN A CA 1
ATOM 1405 C C . GLN A 1 175 ? -13.800 14.074 -24.698 1.00 82.12 175 GLN A C 1
ATOM 1407 O O . GLN A 1 175 ? -13.362 12.925 -24.790 1.00 82.12 175 GLN A O 1
ATOM 1412 N N . LEU A 1 176 ? -14.241 14.770 -25.745 1.00 89.19 176 LEU A N 1
ATOM 1413 C CA . LEU A 1 176 ? -14.134 14.299 -27.121 1.00 89.19 176 LEU A CA 1
ATOM 1414 C C . LEU A 1 176 ? -12.728 14.571 -27.648 1.00 89.19 176 LEU A C 1
ATOM 1416 O O . LEU A 1 176 ? -12.164 15.648 -27.444 1.00 89.19 176 LEU A O 1
ATOM 1420 N N . HIS A 1 177 ? -12.176 13.591 -28.350 1.00 88.56 177 HIS A N 1
ATOM 1421 C CA . HIS A 1 177 ? -10.874 13.673 -28.981 1.00 88.56 177 HIS A CA 1
ATOM 1422 C C . HIS A 1 177 ? -11.001 13.409 -30.478 1.00 88.56 177 HIS A C 1
ATOM 1424 O O . HIS A 1 177 ? -11.614 12.421 -30.893 1.00 88.56 177 HIS A O 1
ATOM 1430 N N . MET A 1 178 ? -10.407 14.300 -31.274 1.00 92.62 178 MET A N 1
ATOM 1431 C CA . MET A 1 178 ? -10.464 14.254 -32.730 1.00 92.62 178 MET A CA 1
ATOM 1432 C C . MET A 1 178 ? -9.269 13.486 -33.300 1.00 92.62 178 MET A C 1
ATOM 1434 O O . MET A 1 178 ? -8.122 13.850 -33.040 1.00 92.62 178 MET A O 1
ATOM 1438 N N . VAL A 1 179 ? -9.535 12.447 -34.091 1.00 89.56 179 VAL A N 1
ATOM 1439 C CA . VAL A 1 179 ? -8.526 11.706 -34.865 1.00 89.56 179 VAL A CA 1
ATOM 1440 C C . VAL A 1 179 ? -9.112 11.410 -36.240 1.00 89.56 179 VAL A C 1
ATOM 1442 O O . VAL A 1 179 ? -10.223 10.900 -36.338 1.00 89.56 179 VAL A O 1
ATOM 1445 N N . ASN A 1 180 ? -8.379 11.746 -37.305 1.00 84.88 180 ASN A N 1
ATOM 1446 C CA . ASN A 1 180 ? -8.773 11.498 -38.702 1.00 84.88 180 ASN A CA 1
ATOM 1447 C C . ASN A 1 180 ? -10.175 12.023 -39.080 1.00 84.88 180 ASN A C 1
ATOM 1449 O O . ASN A 1 180 ? -10.868 11.421 -39.891 1.00 84.88 180 ASN A O 1
ATOM 1453 N N . GLY A 1 181 ? -10.597 13.146 -38.489 1.00 87.88 181 GLY A N 1
ATOM 1454 C CA . GLY A 1 181 ? -11.903 13.763 -38.756 1.00 87.88 181 GLY A CA 1
ATOM 1455 C C . GLY A 1 181 ? -13.067 13.213 -37.924 1.00 87.88 181 GLY A C 1
ATOM 1456 O O . GLY A 1 181 ? -14.160 13.765 -37.993 1.00 87.88 181 GLY A O 1
ATOM 1457 N N . GLU A 1 182 ? -12.847 12.193 -37.090 1.00 90.19 182 GLU A N 1
ATOM 1458 C CA . GLU A 1 182 ? -13.854 11.678 -36.158 1.00 90.19 182 GLU A CA 1
ATOM 1459 C C . GLU A 1 182 ? -13.605 12.203 -34.741 1.00 90.19 182 GLU A C 1
ATOM 1461 O O . GLU A 1 182 ? -12.473 12.175 -34.256 1.00 90.19 182 GLU A O 1
ATOM 1466 N N . ALA A 1 183 ? -14.658 12.662 -34.059 1.00 90.69 183 ALA A N 1
ATOM 1467 C CA . ALA A 1 183 ? -14.611 13.094 -32.663 1.00 90.69 183 ALA A CA 1
ATOM 1468 C C . ALA A 1 183 ? -15.311 12.058 -31.772 1.00 90.69 183 ALA A C 1
ATOM 1470 O O . ALA A 1 183 ? -16.534 11.948 -31.792 1.00 90.69 183 ALA A O 1
ATOM 1471 N N . LYS A 1 184 ? -14.525 11.309 -30.996 1.00 91.75 184 LYS A N 1
ATOM 1472 C CA . LYS A 1 184 ? -14.996 10.247 -30.091 1.00 91.75 184 LYS A CA 1
ATOM 1473 C C . LYS A 1 184 ? -14.392 10.420 -28.701 1.00 91.75 184 LYS A C 1
ATOM 1475 O O . LYS A 1 184 ? -13.329 11.028 -28.542 1.00 91.75 184 LYS A O 1
ATOM 1480 N N . THR A 1 185 ? -15.051 9.893 -27.680 1.00 93.19 185 THR A N 1
ATOM 1481 C CA . THR A 1 185 ? -14.484 9.804 -26.327 1.00 93.19 185 THR A CA 1
ATOM 1482 C C . THR A 1 185 ? -13.347 8.779 -26.291 1.00 93.19 185 THR A C 1
ATOM 1484 O O . THR A 1 185 ? -13.232 7.925 -27.169 1.00 93.19 185 THR A O 1
ATOM 1487 N N . LEU A 1 186 ? -12.482 8.820 -25.273 1.00 92.38 186 LEU A N 1
ATOM 1488 C CA . LEU A 1 186 ? -11.446 7.785 -25.119 1.00 92.38 186 LEU A CA 1
ATOM 1489 C C . LEU A 1 186 ? -12.036 6.377 -24.955 1.00 92.38 186 LEU A C 1
ATOM 1491 O O . LEU A 1 186 ? -11.415 5.404 -25.370 1.00 92.38 186 LEU A O 1
ATOM 1495 N N . GLU A 1 187 ? -13.220 6.257 -24.359 1.00 89.25 187 GLU A N 1
ATOM 1496 C CA . GLU A 1 187 ? -13.904 4.972 -24.227 1.00 89.25 187 GLU A CA 1
ATOM 1497 C C . GLU A 1 187 ? -14.389 4.461 -25.588 1.00 89.25 187 GLU A C 1
ATOM 1499 O O . GLU A 1 187 ? -14.089 3.331 -25.957 1.00 89.25 187 GLU A O 1
ATOM 1504 N N . GLU A 1 188 ? -15.004 5.325 -26.393 1.00 91.06 188 GLU A N 1
ATOM 1505 C CA . GLU A 1 188 ? -15.409 5.000 -27.766 1.00 91.06 188 GLU A CA 1
ATOM 1506 C C . GLU A 1 188 ? -14.212 4.694 -28.678 1.00 91.06 188 GLU A C 1
ATOM 1508 O O . GLU A 1 188 ? -14.291 3.802 -29.521 1.00 91.06 188 GLU A O 1
ATOM 1513 N N . TRP A 1 189 ? -13.080 5.387 -28.508 1.00 93.06 189 TRP A N 1
ATOM 1514 C CA . TRP A 1 189 ? -11.840 5.073 -29.225 1.00 93.06 189 TRP A CA 1
ATOM 1515 C C . TRP A 1 189 ? -11.275 3.709 -28.832 1.00 93.06 189 TRP A C 1
ATOM 1517 O O . TRP A 1 189 ? -10.803 2.978 -29.702 1.00 93.06 189 TRP A O 1
ATOM 1527 N N . ALA A 1 190 ? -11.321 3.357 -27.544 1.00 90.50 190 ALA A N 1
ATOM 1528 C CA . ALA A 1 190 ? -10.886 2.049 -27.065 1.00 90.50 190 ALA A CA 1
ATOM 1529 C C . ALA A 1 190 ? -11.779 0.930 -27.626 1.00 90.50 190 ALA A C 1
ATOM 1531 O O . ALA A 1 190 ? -11.268 -0.102 -28.067 1.00 90.50 190 ALA A O 1
ATOM 1532 N N . ASP A 1 191 ? -13.087 1.179 -27.692 1.00 89.62 191 ASP A N 1
ATOM 1533 C CA . ASP A 1 191 ? -14.075 0.258 -28.252 1.00 89.62 191 ASP A CA 1
ATOM 1534 C C . ASP A 1 191 ? -13.889 0.075 -29.759 1.00 89.62 191 ASP A C 1
ATOM 1536 O O . ASP A 1 191 ? -13.874 -1.056 -30.242 1.00 89.62 191 ASP A O 1
ATOM 1540 N N . HIS A 1 192 ? -13.649 1.167 -30.487 1.00 89.25 192 HIS A N 1
ATOM 1541 C CA . HIS A 1 192 ? -13.407 1.154 -31.929 1.00 89.25 192 HIS A CA 1
ATOM 1542 C C . HIS A 1 192 ? -12.190 0.304 -32.331 1.00 89.25 192 HIS A C 1
ATOM 1544 O O . HIS A 1 192 ? -12.212 -0.340 -33.375 1.00 89.25 192 HIS A O 1
ATOM 1550 N N . ILE A 1 193 ? -11.139 0.270 -31.503 1.00 88.50 193 ILE A N 1
ATOM 1551 C CA . ILE A 1 193 ? -9.915 -0.512 -31.766 1.00 88.50 193 ILE A CA 1
ATOM 1552 C C . ILE A 1 193 ? -9.852 -1.842 -30.995 1.00 88.50 193 ILE A C 1
ATOM 1554 O O . ILE A 1 193 ? -8.837 -2.538 -31.046 1.00 88.50 193 ILE A O 1
ATOM 1558 N N . GLY A 1 194 ? -10.912 -2.199 -30.263 1.00 87.69 194 GLY A N 1
ATOM 1559 C CA . GLY A 1 194 ? -11.035 -3.488 -29.578 1.00 87.69 194 GLY A CA 1
ATOM 1560 C C . GLY A 1 194 ? -10.129 -3.681 -28.354 1.00 87.69 194 GLY A C 1
ATOM 1561 O O . GLY A 1 194 ? -9.773 -4.817 -28.030 1.00 87.69 194 GLY A O 1
ATOM 1562 N N . ILE A 1 195 ? -9.744 -2.609 -27.651 1.00 89.31 195 ILE A N 1
ATOM 1563 C CA . ILE A 1 195 ? -8.929 -2.690 -26.423 1.00 89.31 195 ILE A CA 1
ATOM 1564 C C . ILE A 1 195 ? -9.670 -2.130 -25.207 1.00 89.31 195 ILE A C 1
ATOM 1566 O O . ILE A 1 195 ? -10.646 -1.399 -25.319 1.00 89.31 195 ILE A O 1
ATOM 1570 N N . SER A 1 196 ? -9.209 -2.463 -24.001 1.00 89.31 196 SER A N 1
ATOM 1571 C CA . SER A 1 196 ? -9.747 -1.834 -22.789 1.00 89.31 196 SER A CA 1
ATOM 1572 C C . SER A 1 196 ? -9.388 -0.343 -22.704 1.00 89.31 196 SER A C 1
ATOM 1574 O O . SER A 1 196 ? -8.298 0.065 -23.110 1.00 89.31 196 SER A O 1
ATOM 1576 N N . TYR A 1 197 ? -10.260 0.459 -22.081 1.00 90.81 197 TYR A N 1
ATOM 1577 C CA . TYR A 1 197 ? -9.998 1.873 -21.775 1.00 90.81 197 TYR A CA 1
ATOM 1578 C C . TYR A 1 197 ? -8.634 2.073 -21.090 1.00 90.81 197 TYR A C 1
ATOM 1580 O O . TYR A 1 197 ? -7.831 2.903 -21.509 1.00 90.81 197 TYR A O 1
ATOM 1588 N N . ASN A 1 198 ? -8.312 1.240 -20.094 1.00 90.19 198 ASN A N 1
ATOM 1589 C CA . ASN A 1 198 ? -7.015 1.277 -19.410 1.00 90.19 198 ASN A CA 1
ATOM 1590 C C . ASN A 1 198 ? -5.839 0.933 -20.339 1.00 90.19 198 ASN A C 1
ATOM 1592 O O . ASN A 1 198 ? -4.752 1.501 -20.193 1.00 90.19 198 ASN A O 1
ATOM 1596 N N . GLY A 1 199 ? -6.046 0.035 -21.307 1.00 89.12 199 GLY A N 1
ATOM 1597 C CA . GLY A 1 199 ? -5.080 -0.256 -22.365 1.00 89.12 199 GLY A CA 1
ATOM 1598 C C . GLY A 1 199 ? -4.789 0.979 -23.218 1.00 89.12 199 GLY A C 1
ATOM 1599 O O . GLY A 1 199 ? -3.622 1.317 -23.420 1.00 89.12 199 GLY A O 1
ATOM 1600 N N . LEU A 1 200 ? -5.829 1.710 -23.634 1.00 91.06 200 LEU A N 1
ATOM 1601 C CA . LEU A 1 200 ? -5.672 2.964 -24.376 1.00 91.06 200 LEU A CA 1
ATOM 1602 C C . LEU A 1 200 ? -4.980 4.050 -23.536 1.00 91.06 200 LEU A C 1
ATOM 1604 O O . LEU A 1 200 ? -4.023 4.664 -24.003 1.00 91.06 200 LEU A O 1
ATOM 1608 N N . VAL A 1 201 ? -5.381 4.238 -22.275 1.00 91.25 201 VAL A N 1
ATOM 1609 C CA . VAL A 1 201 ? -4.731 5.190 -21.351 1.00 91.25 201 VAL A CA 1
ATOM 1610 C C . VAL A 1 201 ? -3.247 4.864 -21.170 1.00 91.25 201 VAL A C 1
ATOM 1612 O O . VAL A 1 201 ? -2.412 5.764 -21.110 1.00 91.25 201 VAL A O 1
ATOM 1615 N N . THR A 1 202 ? -2.889 3.581 -21.122 1.00 90.81 202 THR A N 1
ATOM 1616 C CA . THR A 1 202 ? -1.487 3.155 -21.028 1.00 90.81 202 THR A CA 1
ATOM 1617 C C . THR A 1 202 ? -0.703 3.500 -22.294 1.00 90.81 202 THR A C 1
ATOM 1619 O O . THR A 1 202 ? 0.431 3.964 -22.180 1.00 90.81 202 THR A O 1
ATOM 1622 N N . ARG A 1 203 ? -1.300 3.357 -23.489 1.00 89.94 203 ARG A N 1
ATOM 1623 C CA . ARG A 1 203 ? -0.682 3.795 -24.757 1.00 89.94 203 ARG A CA 1
ATOM 1624 C C . ARG A 1 203 ? -0.428 5.304 -24.770 1.00 89.94 203 ARG A C 1
ATOM 1626 O O . ARG A 1 203 ? 0.653 5.729 -25.170 1.00 89.94 203 ARG A O 1
ATOM 1633 N N . LEU A 1 204 ? -1.378 6.091 -24.265 1.00 91.81 204 LEU A N 1
ATOM 1634 C CA . LEU A 1 204 ? -1.296 7.555 -24.209 1.00 91.81 204 LEU A CA 1
ATOM 1635 C C . LEU A 1 204 ? -0.217 8.094 -23.259 1.00 91.81 204 LEU A C 1
ATOM 1637 O O . LEU A 1 204 ? 0.135 9.265 -23.344 1.00 91.81 204 LEU A O 1
ATOM 1641 N N . LYS A 1 205 ? 0.352 7.266 -22.372 1.00 90.81 205 LYS A N 1
ATOM 1642 C CA . LYS A 1 205 ? 1.482 7.690 -21.524 1.00 90.81 205 LYS A CA 1
ATOM 1643 C C . LYS A 1 205 ? 2.757 7.964 -22.321 1.00 90.81 205 LYS A C 1
ATOM 1645 O O . LYS A 1 205 ? 3.619 8.685 -21.833 1.00 90.81 205 LYS A O 1
ATOM 1650 N N . THR A 1 206 ? 2.904 7.354 -23.497 1.00 87.69 206 THR A N 1
ATOM 1651 C CA . THR A 1 206 ? 4.138 7.418 -24.297 1.00 87.69 206 THR A CA 1
ATOM 1652 C C . THR A 1 206 ? 3.916 7.830 -25.748 1.00 87.69 206 THR A C 1
ATOM 1654 O O . THR A 1 206 ? 4.892 7.958 -26.480 1.00 87.69 206 THR A O 1
ATOM 1657 N N . ARG A 1 207 ? 2.664 8.011 -26.185 1.00 89.38 207 ARG A N 1
ATOM 1658 C CA . ARG A 1 207 ? 2.295 8.257 -27.587 1.00 89.38 207 ARG A CA 1
ATOM 1659 C C . ARG A 1 207 ? 1.145 9.244 -27.704 1.00 89.38 207 ARG A C 1
ATOM 1661 O O . ARG A 1 207 ? 0.386 9.443 -26.755 1.00 89.38 207 ARG A O 1
ATOM 1668 N N . THR A 1 208 ? 0.984 9.807 -28.895 1.00 92.56 208 THR A N 1
ATOM 1669 C CA . THR A 1 208 ? -0.198 10.607 -29.238 1.00 92.56 208 THR A CA 1
ATOM 1670 C C . THR A 1 208 ? -1.430 9.718 -29.438 1.00 92.56 208 THR A C 1
ATOM 1672 O O . THR A 1 208 ? -1.318 8.508 -29.640 1.00 92.56 208 THR A O 1
ATOM 1675 N N . LEU A 1 209 ? -2.632 10.304 -29.399 1.00 90.50 209 LEU A N 1
ATOM 1676 C CA . LEU A 1 209 ? -3.868 9.541 -29.601 1.00 90.50 209 LEU A CA 1
ATOM 1677 C C . LEU A 1 209 ? -3.946 8.908 -30.998 1.00 90.50 209 LEU A C 1
ATOM 1679 O O . LEU A 1 209 ? -4.349 7.754 -31.107 1.00 90.50 209 LEU A O 1
ATOM 1683 N N . ALA A 1 210 ? -3.511 9.619 -32.042 1.00 90.12 210 ALA A N 1
ATOM 1684 C CA . ALA A 1 210 ? -3.501 9.094 -33.408 1.00 90.12 210 ALA A CA 1
ATOM 1685 C C . ALA A 1 210 ? -2.605 7.850 -33.534 1.00 90.12 210 ALA A C 1
ATOM 1687 O O . ALA A 1 210 ? -3.027 6.824 -34.066 1.00 90.12 210 ALA A O 1
ATOM 1688 N N . GLU A 1 211 ? -1.401 7.900 -32.960 1.00 89.31 211 GLU A N 1
ATOM 1689 C CA . GLU A 1 211 ? -0.485 6.756 -32.922 1.00 89.31 211 GLU A CA 1
ATOM 1690 C C . GLU A 1 211 ? -1.030 5.611 -32.060 1.00 89.31 211 GLU A C 1
ATOM 1692 O O . GLU A 1 211 ? -0.905 4.442 -32.418 1.00 89.31 211 GLU A O 1
ATOM 1697 N N . ALA A 1 212 ? -1.657 5.928 -30.923 1.00 89.81 212 ALA A N 1
ATOM 1698 C CA . ALA A 1 212 ? -2.220 4.933 -30.015 1.00 89.81 212 ALA A CA 1
ATOM 1699 C C . ALA A 1 212 ? -3.394 4.154 -30.637 1.00 89.81 212 ALA A C 1
ATOM 1701 O O . ALA A 1 212 ? -3.541 2.960 -30.353 1.00 89.81 212 ALA A O 1
ATOM 1702 N N . VAL A 1 213 ? -4.198 4.814 -31.478 1.00 89.62 213 VAL A N 1
ATOM 1703 C CA . VAL A 1 213 ? -5.323 4.228 -32.227 1.00 89.62 213 VAL A CA 1
ATOM 1704 C C . VAL A 1 213 ? -4.835 3.410 -33.428 1.00 89.62 213 VAL A C 1
ATOM 1706 O O . VAL A 1 213 ? -5.399 2.358 -33.705 1.00 89.62 213 VAL A O 1
ATOM 1709 N N . ALA A 1 214 ? -3.761 3.829 -34.103 1.00 89.44 214 ALA A N 1
ATOM 1710 C CA . ALA A 1 214 ? -3.204 3.117 -35.260 1.00 89.44 214 ALA A CA 1
ATOM 1711 C C . ALA A 1 214 ? -2.491 1.793 -34.908 1.00 89.44 214 ALA A C 1
ATOM 1713 O O . ALA A 1 214 ? -2.196 0.985 -35.788 1.00 89.44 214 ALA A O 1
ATOM 1714 N N . MET A 1 215 ? -2.184 1.559 -33.630 1.00 85.00 215 MET A N 1
ATOM 1715 C CA . MET A 1 215 ? -1.509 0.341 -33.186 1.00 85.00 215 MET A CA 1
ATOM 1716 C C . MET A 1 215 ? -2.452 -0.873 -33.118 1.00 85.00 215 MET A C 1
ATOM 1718 O O . MET A 1 215 ? -3.539 -0.761 -32.539 1.00 85.00 215 MET A O 1
ATOM 1722 N N . PRO A 1 216 ? -1.995 -2.072 -33.538 1.00 80.00 216 PRO A N 1
ATOM 1723 C CA . PRO A 1 216 ? -2.781 -3.296 -33.410 1.00 80.00 216 PRO A CA 1
ATOM 1724 C C . PRO A 1 216 ? -3.110 -3.598 -31.936 1.00 80.00 216 PRO A C 1
ATOM 1726 O O . PRO A 1 216 ? -2.338 -3.224 -31.041 1.00 80.00 216 PRO A O 1
ATOM 1729 N N . PRO A 1 217 ? -4.253 -4.237 -31.636 1.00 77.06 217 PRO A N 1
ATOM 1730 C CA . PRO A 1 217 ? -4.622 -4.596 -30.269 1.00 77.06 217 PRO A CA 1
ATOM 1731 C C . PRO A 1 217 ? -3.583 -5.555 -29.664 1.00 77.06 217 PRO A C 1
ATOM 1733 O O . PRO A 1 217 ? -3.251 -6.577 -30.258 1.00 77.06 217 PRO A O 1
ATOM 1736 N N . ASP A 1 218 ? -3.058 -5.225 -28.478 1.00 72.06 218 ASP A N 1
ATOM 1737 C CA . ASP A 1 218 ? -2.185 -6.143 -27.726 1.00 72.06 218 ASP A CA 1
ATOM 1738 C C . ASP A 1 218 ? -3.077 -7.253 -27.142 1.00 72.06 218 ASP A C 1
ATOM 1740 O O . ASP A 1 218 ? -4.046 -6.911 -26.452 1.00 72.06 218 ASP A O 1
ATOM 1744 N N . PRO A 1 219 ? -2.780 -8.549 -27.367 1.00 66.81 219 PRO A N 1
ATOM 1745 C CA . PRO A 1 219 ? -3.554 -9.666 -26.819 1.00 66.81 219 PRO A CA 1
ATOM 1746 C C . PRO A 1 219 ? -3.788 -9.566 -25.306 1.00 66.81 219 PRO A C 1
ATOM 1748 O O . PRO A 1 219 ? -4.824 -9.984 -24.803 1.00 66.81 219 PRO A O 1
ATOM 1751 N N . ARG A 1 220 ? -2.855 -8.949 -24.570 1.00 66.31 220 ARG A N 1
ATOM 1752 C CA . ARG A 1 220 ? -2.931 -8.776 -23.110 1.00 66.31 220 ARG A CA 1
ATOM 1753 C C . ARG A 1 220 ? -3.891 -7.671 -22.668 1.00 66.31 220 ARG A C 1
ATOM 1755 O O . ARG A 1 220 ? -4.227 -7.588 -21.491 1.00 66.31 220 ARG A O 1
ATOM 1762 N N . CYS A 1 221 ? -4.290 -6.790 -23.582 1.00 60.69 221 CYS A N 1
ATOM 1763 C CA . CYS A 1 221 ? -5.164 -5.645 -23.316 1.00 60.69 221 CYS A CA 1
ATOM 1764 C C . CYS A 1 221 ? -6.526 -5.755 -24.013 1.00 60.69 221 CYS A C 1
ATOM 1766 O O . CYS A 1 221 ? -7.324 -4.811 -23.920 1.00 60.69 221 CYS A O 1
ATOM 1768 N N . GLN A 1 222 ? -6.783 -6.873 -24.700 1.00 64.38 222 GLN A N 1
ATOM 1769 C CA . GLN A 1 222 ? -8.088 -7.186 -25.267 1.00 64.38 222 GLN A CA 1
ATOM 1770 C C . GLN A 1 222 ? -9.127 -7.233 -24.148 1.00 64.38 222 GLN A C 1
ATOM 1772 O O . GLN A 1 222 ? -8.876 -7.749 -23.056 1.00 64.38 222 GLN A O 1
ATOM 1777 N N . ARG A 1 223 ? -10.308 -6.665 -24.410 1.00 62.66 223 ARG A N 1
ATOM 1778 C CA . ARG A 1 223 ? -11.453 -6.830 -23.514 1.00 62.66 223 ARG A CA 1
ATOM 1779 C C . ARG A 1 223 ? -11.856 -8.302 -23.548 1.00 62.66 223 ARG A C 1
ATOM 1781 O O . ARG A 1 223 ? -12.624 -8.714 -24.410 1.00 62.66 223 ARG A O 1
ATOM 1788 N N . THR A 1 224 ? -11.395 -9.085 -22.581 1.00 56.72 224 THR A N 1
ATOM 1789 C CA . THR A 1 224 ? -12.026 -10.356 -22.231 1.00 56.72 224 THR A CA 1
ATOM 1790 C C . THR A 1 224 ? -13.370 -10.044 -21.573 1.00 56.72 224 THR A C 1
ATOM 1792 O O . THR A 1 224 ? -13.535 -10.094 -20.357 1.00 56.72 224 THR A O 1
ATOM 1795 N N . ARG A 1 225 ? -14.366 -9.663 -22.385 1.00 52.47 225 ARG A N 1
ATOM 1796 C CA . ARG A 1 225 ? -15.765 -9.812 -21.979 1.00 52.47 225 ARG A CA 1
ATOM 1797 C C . ARG A 1 225 ? -15.942 -11.312 -21.796 1.00 52.47 225 ARG A C 1
ATOM 1799 O O . ARG A 1 225 ? -15.805 -12.049 -22.764 1.00 52.47 225 ARG A O 1
ATOM 1806 N N . GLY A 1 226 ? -16.125 -11.754 -20.556 1.00 51.84 226 GLY A N 1
ATOM 1807 C CA . GLY A 1 226 ? -16.284 -13.160 -20.208 1.00 51.84 226 GLY A CA 1
ATOM 1808 C C . GLY A 1 226 ? -17.522 -13.764 -20.863 1.00 51.84 226 GLY A C 1
ATOM 1809 O O . GLY A 1 226 ? -18.564 -13.849 -20.235 1.00 51.84 226 GLY A O 1
ATOM 1810 N N . VAL A 1 227 ? -17.384 -14.159 -22.123 1.00 44.19 227 VAL A N 1
ATOM 1811 C CA . VAL A 1 227 ? -18.121 -15.211 -22.813 1.00 44.19 227 VAL A CA 1
ATOM 1812 C C . VAL A 1 227 ? -17.094 -15.791 -23.776 1.00 44.19 227 VAL A C 1
ATOM 1814 O O . VAL A 1 227 ? -16.573 -15.093 -24.644 1.00 44.19 227 VAL A O 1
ATOM 1817 N N . SER A 1 228 ? -16.724 -17.046 -23.568 1.00 45.66 228 SER A N 1
ATOM 1818 C CA . SER A 1 228 ? -15.890 -17.809 -24.487 1.00 45.66 228 SER A CA 1
ATOM 1819 C C . SER A 1 228 ? -16.640 -17.992 -25.810 1.00 45.66 228 SER A C 1
ATOM 1821 O O . SER A 1 228 ? -17.324 -18.991 -25.999 1.00 45.66 228 SER A O 1
ATOM 1823 N N . SER A 1 229 ? -16.523 -17.030 -26.723 1.00 43.44 229 SER A N 1
ATOM 1824 C CA . SER A 1 229 ? -17.112 -17.103 -28.069 1.00 43.44 229 SER A CA 1
ATOM 1825 C C . SER A 1 229 ? -16.231 -17.850 -29.079 1.00 43.44 229 SER A C 1
ATOM 1827 O O . SER A 1 229 ? -16.408 -17.675 -30.275 1.00 43.44 229 SER A O 1
ATOM 1829 N N . ASN A 1 230 ? -15.291 -18.677 -2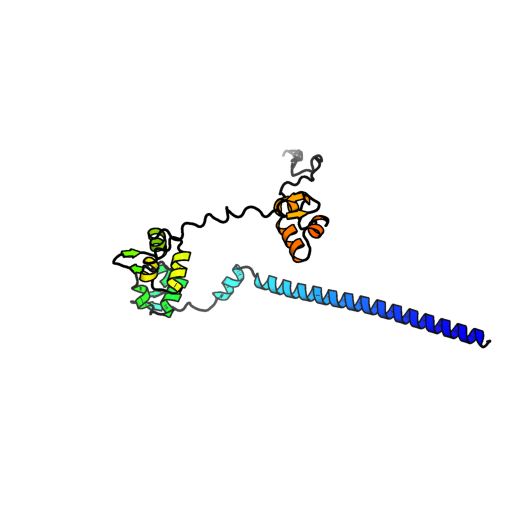8.608 1.00 51.50 230 ASN A N 1
ATOM 1830 C CA . ASN A 1 230 ? -14.427 -19.526 -29.438 1.00 51.50 230 ASN A CA 1
ATOM 1831 C C . ASN A 1 230 ? -14.584 -21.014 -29.083 1.00 51.50 230 ASN A C 1
ATOM 1833 O O . ASN A 1 230 ? -13.606 -21.752 -28.999 1.00 51.50 230 ASN A O 1
ATOM 1837 N N . LEU A 1 231 ? -15.820 -21.455 -28.864 1.00 48.47 231 LEU A N 1
ATOM 1838 C CA . LEU A 1 231 ? -16.178 -22.832 -29.172 1.00 48.47 231 LEU A CA 1
ATOM 1839 C C . LEU A 1 231 ? -17.089 -22.756 -30.393 1.00 48.47 231 LEU A C 1
ATOM 1841 O O . LEU A 1 231 ? -18.258 -22.391 -30.278 1.00 48.47 231 LEU A O 1
ATOM 1845 N N . GLU A 1 232 ? -16.548 -23.076 -31.570 1.00 49.12 232 GLU A N 1
ATOM 1846 C CA . GLU A 1 232 ? -17.388 -23.694 -32.595 1.00 49.12 232 GLU A CA 1
ATOM 1847 C C . GLU A 1 232 ? -18.108 -24.863 -31.915 1.00 49.12 232 GLU A C 1
ATOM 1849 O O . GLU A 1 232 ? -17.518 -25.524 -31.055 1.00 49.12 232 GLU A O 1
ATOM 1854 N N . GLY A 1 233 ? -19.390 -25.068 -32.223 1.00 49.44 233 GLY A N 1
ATOM 1855 C CA . GLY A 1 233 ? -20.173 -26.179 -31.693 1.00 49.44 233 GLY A CA 1
ATOM 1856 C C . GLY A 1 233 ? -19.580 -27.504 -32.157 1.00 49.44 233 GLY A C 1
ATOM 1857 O O . GLY A 1 233 ? -20.067 -28.096 -33.111 1.00 49.44 233 GLY A O 1
ATOM 1858 N N . PHE A 1 234 ? -18.497 -27.929 -31.516 1.00 41.19 234 PHE A N 1
ATOM 1859 C CA . PHE A 1 234 ? -17.871 -29.208 -31.735 1.00 41.19 234 PHE A CA 1
ATOM 1860 C C . PHE A 1 234 ? -18.585 -30.206 -30.839 1.00 41.19 234 PHE A C 1
ATOM 1862 O O . PHE A 1 234 ? -18.741 -30.004 -29.630 1.00 41.19 234 PHE A O 1
ATOM 1869 N N . GLU A 1 235 ? -19.076 -31.246 -31.493 1.00 49.16 235 GLU A N 1
ATOM 1870 C CA . GLU A 1 235 ? -19.720 -32.407 -30.916 1.00 49.16 235 GLU A CA 1
ATOM 1871 C C . GLU A 1 235 ? -18.969 -32.923 -29.684 1.00 49.16 235 GLU A C 1
ATOM 1873 O O . GLU A 1 235 ? -17.745 -32.833 -29.563 1.00 49.16 235 GLU A O 1
ATOM 1878 N N . GLY A 1 236 ? -19.762 -33.425 -28.740 1.00 53.50 236 GLY A N 1
ATOM 1879 C CA . GLY A 1 236 ? -19.376 -33.708 -27.369 1.00 53.50 236 GLY A CA 1
ATOM 1880 C C . GLY A 1 236 ? -18.016 -34.376 -27.196 1.00 53.50 236 GLY A C 1
ATOM 1881 O O . GLY A 1 236 ? -17.751 -35.455 -27.715 1.00 53.50 236 GLY A O 1
ATOM 1882 N N . THR A 1 237 ? -17.210 -33.800 -26.311 1.00 49.06 237 THR A N 1
ATOM 1883 C CA . THR A 1 237 ? -16.162 -34.547 -25.616 1.00 49.06 237 THR A CA 1
ATOM 1884 C C . THR A 1 237 ? -16.575 -34.744 -24.162 1.00 49.06 237 THR A C 1
ATOM 1886 O O . THR A 1 237 ? -16.280 -33.960 -23.267 1.00 49.06 237 THR A O 1
ATOM 1889 N N . GLY A 1 238 ? -17.360 -35.812 -23.989 1.00 53.25 238 GLY A N 1
ATOM 1890 C CA . GLY A 1 238 ? -17.354 -36.732 -22.852 1.00 53.25 238 GLY A CA 1
ATOM 1891 C C . GLY A 1 238 ? -16.906 -36.189 -21.499 1.00 53.25 238 GLY A C 1
ATOM 1892 O O . GLY A 1 238 ? -15.816 -36.510 -21.034 1.00 53.25 238 GLY A O 1
ATOM 1893 N N . ALA A 1 239 ? -17.801 -35.484 -20.812 1.00 45.03 239 ALA A N 1
ATOM 1894 C CA . ALA A 1 239 ? -17.755 -35.364 -19.363 1.00 45.03 239 ALA A CA 1
ATOM 1895 C C . ALA A 1 239 ? -18.662 -36.446 -18.752 1.00 45.03 239 ALA A C 1
ATOM 1897 O O . ALA A 1 239 ? -19.872 -36.278 -18.657 1.00 45.03 239 ALA A O 1
ATOM 1898 N N . GLY A 1 240 ? -18.052 -37.575 -18.379 1.00 49.44 240 GLY A N 1
ATOM 1899 C CA . GLY A 1 240 ? -18.520 -38.463 -17.312 1.00 49.44 240 GLY A CA 1
ATOM 1900 C C . GLY A 1 240 ? -19.931 -39.044 -17.435 1.00 49.44 240 GLY A C 1
ATOM 1901 O O . GLY A 1 240 ? -20.800 -38.710 -16.638 1.00 49.44 240 GLY A O 1
ATOM 1902 N N . SER A 1 241 ? -20.128 -40.007 -18.337 1.00 43.97 241 SER A N 1
ATOM 1903 C CA . SER A 1 241 ? -21.141 -41.047 -18.130 1.00 43.97 241 SER A CA 1
ATOM 1904 C C . SER A 1 241 ? -20.403 -42.356 -17.878 1.00 43.97 241 SER A C 1
ATOM 1906 O O . SER A 1 241 ? -19.917 -43.005 -18.801 1.00 43.97 241 SER A O 1
ATOM 1908 N N . THR A 1 242 ? -20.222 -42.703 -16.606 1.00 49.88 242 THR A N 1
ATOM 1909 C CA . THR A 1 242 ? -19.783 -44.041 -16.209 1.00 49.88 242 THR A CA 1
ATOM 1910 C C . THR A 1 242 ? -20.918 -45.009 -16.520 1.00 49.88 242 THR A C 1
ATOM 1912 O O . THR A 1 242 ? -21.809 -45.218 -15.697 1.00 49.88 242 THR A O 1
ATOM 1915 N N . LEU A 1 243 ? -20.889 -45.567 -17.730 1.00 45.47 243 LEU A N 1
ATOM 1916 C CA . LEU A 1 243 ? -21.530 -46.834 -18.049 1.00 45.47 243 LEU A CA 1
ATOM 1917 C C . LEU A 1 243 ? -21.032 -47.861 -17.027 1.00 45.47 243 LEU A C 1
ATOM 1919 O O . LEU A 1 243 ? -19.864 -48.246 -17.025 1.00 45.47 243 LEU A O 1
ATOM 1923 N N . GLN A 1 244 ? -21.914 -48.234 -16.104 1.00 50.16 244 GLN A N 1
ATOM 1924 C CA . GLN A 1 244 ? -21.742 -49.405 -15.261 1.00 50.16 244 GLN A CA 1
ATOM 1925 C C . GLN A 1 244 ? -21.840 -50.629 -16.172 1.00 50.16 244 GLN A C 1
ATOM 1927 O O . GLN A 1 244 ? -22.933 -51.092 -16.487 1.00 50.16 244 GLN A O 1
ATOM 1932 N N . GLU A 1 245 ? -20.697 -51.137 -16.621 1.00 50.34 245 GLU A N 1
ATOM 1933 C CA . GLU A 1 245 ? -20.609 -52.515 -17.087 1.00 50.34 245 GLU A CA 1
ATOM 1934 C C . GLU A 1 245 ? -20.791 -53.416 -15.861 1.00 50.34 245 GLU A C 1
ATOM 1936 O O . GLU A 1 245 ? -19.935 -53.485 -14.979 1.00 50.34 245 GLU A O 1
ATOM 1941 N N . ILE A 1 246 ? -21.964 -54.039 -15.761 1.00 60.00 246 ILE A N 1
ATOM 1942 C CA . ILE A 1 246 ? -22.257 -55.092 -14.790 1.00 60.00 246 ILE A CA 1
ATOM 1943 C C . ILE A 1 246 ? -21.588 -56.366 -15.328 1.00 60.00 246 ILE A C 1
ATOM 1945 O O . ILE A 1 246 ? -22.009 -56.841 -16.384 1.00 60.00 246 ILE A O 1
ATOM 1949 N N . PRO A 1 247 ? -20.561 -56.938 -14.673 1.00 61.75 247 PRO A N 1
ATOM 1950 C CA . PRO A 1 247 ? -20.083 -58.257 -15.052 1.00 61.75 247 PRO A CA 1
ATOM 1951 C C . PRO A 1 247 ? -21.119 -59.308 -14.640 1.00 61.75 247 PRO A C 1
ATOM 1953 O O . PRO A 1 247 ? -21.501 -59.410 -13.473 1.00 61.75 247 PRO A O 1
ATOM 1956 N N . ASP A 1 248 ? -21.566 -60.081 -15.624 1.00 54.75 248 ASP A N 1
ATOM 1957 C CA . ASP A 1 248 ? -22.482 -61.210 -15.483 1.00 54.75 248 ASP A CA 1
ATOM 1958 C C . ASP A 1 248 ? -21.723 -62.388 -14.842 1.00 54.75 248 ASP A C 1
ATOM 1960 O O . ASP A 1 248 ? -21.017 -63.146 -15.508 1.00 54.75 248 ASP A O 1
ATOM 1964 N N . ILE A 1 249 ? -21.764 -62.480 -13.509 1.00 65.38 249 ILE A N 1
ATOM 1965 C CA . ILE A 1 249 ? -21.116 -63.553 -12.744 1.00 65.38 249 ILE A CA 1
ATOM 1966 C C . ILE A 1 249 ? -22.156 -64.629 -12.423 1.00 65.38 249 ILE A C 1
ATOM 1968 O O . ILE A 1 249 ? -22.892 -64.542 -11.442 1.00 65.38 249 ILE A O 1
ATOM 1972 N N . THR A 1 250 ? -22.203 -65.675 -13.244 1.00 55.53 250 THR A N 1
ATOM 1973 C CA . THR A 1 250 ? -22.933 -66.913 -12.943 1.00 55.53 250 THR A CA 1
ATOM 1974 C C . THR A 1 250 ? -22.184 -67.716 -11.879 1.00 55.53 250 THR A C 1
ATOM 1976 O O . THR A 1 250 ? -21.175 -68.360 -12.173 1.00 55.53 250 THR A O 1
ATOM 1979 N N . LEU A 1 251 ? -22.680 -67.698 -10.641 1.00 63.72 251 LEU A N 1
ATOM 1980 C CA . LEU A 1 251 ? -22.272 -68.629 -9.588 1.00 63.72 251 LEU A CA 1
ATOM 1981 C C . LEU A 1 251 ? -22.956 -69.979 -9.838 1.00 63.72 251 LEU A C 1
ATOM 1983 O O . LEU A 1 251 ? -24.173 -70.100 -9.729 1.00 63.72 251 LEU A O 1
ATOM 1987 N N . GLN A 1 252 ? -22.171 -70.988 -10.216 1.00 59.59 252 GLN A N 1
ATOM 1988 C CA . GLN A 1 252 ? -22.633 -72.372 -10.252 1.00 59.59 252 GLN A CA 1
ATOM 1989 C C . GLN A 1 252 ? -22.638 -72.931 -8.827 1.00 59.59 252 GLN A C 1
ATOM 1991 O O . GLN A 1 252 ? -21.579 -73.155 -8.238 1.00 59.59 252 GLN A O 1
ATOM 1996 N N . ASP A 1 253 ? -23.832 -73.174 -8.294 1.00 62.66 253 ASP A N 1
ATOM 1997 C CA . ASP A 1 253 ? -24.026 -73.964 -7.083 1.00 62.66 253 ASP A CA 1
ATOM 1998 C C . ASP A 1 253 ? -23.598 -75.413 -7.340 1.00 62.66 253 ASP A C 1
ATOM 2000 O O . ASP A 1 253 ? -24.119 -76.091 -8.230 1.00 62.66 253 ASP A O 1
ATOM 2004 N N . LYS A 1 254 ? -22.655 -75.909 -6.537 1.00 51.78 254 LYS A N 1
ATOM 2005 C CA . LYS A 1 254 ? -22.355 -77.339 -6.453 1.00 51.78 254 LYS A CA 1
ATOM 2006 C C . LYS A 1 254 ? -22.975 -77.888 -5.164 1.00 51.78 254 LYS A C 1
ATOM 2008 O O . LYS A 1 254 ? -22.593 -77.424 -4.090 1.00 51.78 254 LYS A O 1
ATOM 2013 N N . PRO A 1 255 ? -23.912 -78.847 -5.239 1.00 67.62 255 PRO A N 1
ATOM 2014 C CA . PRO A 1 255 ? -24.521 -79.425 -4.052 1.00 67.62 255 PRO A CA 1
ATOM 2015 C C . PRO A 1 255 ? -23.651 -80.528 -3.430 1.00 67.62 255 PRO A C 1
ATOM 2017 O O . PRO A 1 255 ? -23.010 -81.287 -4.158 1.00 67.62 255 PRO A O 1
ATOM 2020 N N . ALA A 1 256 ? -23.755 -80.584 -2.096 1.00 55.19 256 ALA A N 1
ATOM 2021 C CA . ALA A 1 256 ? -23.516 -81.680 -1.144 1.00 55.19 256 ALA A CA 1
ATOM 2022 C C . ALA A 1 256 ? -22.137 -82.364 -1.126 1.00 55.19 256 ALA A C 1
ATOM 2024 O O . ALA A 1 256 ? -21.824 -83.162 -2.036 1.00 55.19 256 ALA A O 1
#

Foldseek 3Di:
DDPVVVVVVVVVVVVVVVVVVVVVVVVVVVVVVVVVVVVVVVVVVVVVVVVVVVPDPPV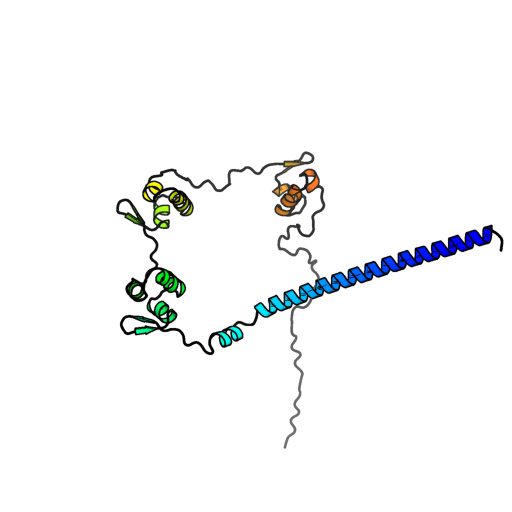VVVVVVPDDDDADWDDDPNDTDHLCVLCVVLVHDSVVSVVCVVPDDSNVVSPDHSDPPQPWDDDPNDTHHLCVLCVVLVHDSVQLVVLVVVDPSNVSSPDPPPPPPPPPVPPPDQAWDDEPRDTDGLCVLCVVQQFHSVQLVVLVVPDDNNVSSPDHYDPVGGPCPPDPPPDDPDPDDDDDDPPPPDPPDDDDDDDD

Organism: NCBI:txid1873176

Secondary structure (DSSP, 8-st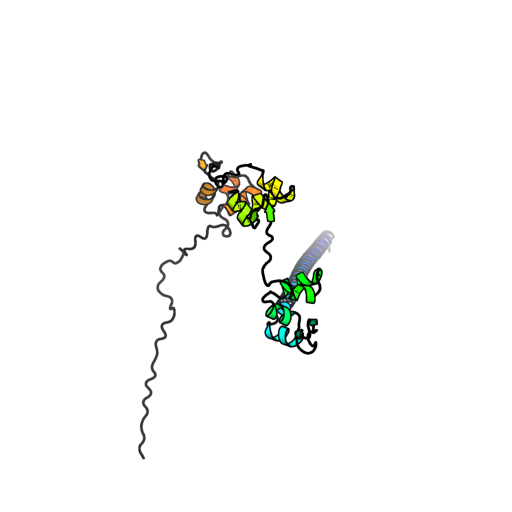ate):
--HHHHHHHHHHHHHHHHHHHHHHHHHHHHHHHHHHHHHHHHHHHHHHHHHHHHT--HHHHHHHHSSS-PPPEEEETTEEEEHHHHHHHTTS-HHHHHHHTTTS-HHHHHTS-SS----EEEETTEEEEHHHHHHHTTS-HHHHHHHHTTS-HHHHHH----------STT-PPPEEEETTEEEEHHHHHHHTTB-HHHHHHHHTTS-HHHHHHSPPPGGGB---S--------------------------PPP-

pLDDT: mean 77.86, std 17.09, range [41.19, 97.88]

Sequence (256 aa):
MTPAERARLIDKQEFEAECKAVRSRALQYTQQRQQQERERVQAIELTADNIIHHNMPAEQKEKRRNAGRKAKQHTVNGVSRTLQGWADHLGITYQTLHTRLKTRTLAEVVAMPAGRCMNRHTVNGETRTIHEWADYLGITYHALIKRMQTRTLAEAIAMNDGHKMRPGNSGRQPQLHMVNGEAKTLEEWADHIGISYNGLVTRLKTRTLAEAVAMPPDPRCQRTRGVSSNLEGFEGTGAGSTLQEIPDITLQDKPA